Protein AF-A0A966RG66-F1 (afdb_monomer_lite)

pLDDT: mean 87.27, std 13.76, range [40.97, 98.62]

Foldseek 3Di:
DKFFFADDDPDDQKDKDQFPDAVQQVCCAPPVQFGGLTWIKIWGWDCDPVQHDPRGRTIIDIDTDHHFCDVPPHDHPDPVVQVVVLVSVVVNCVVVVDDGPVTTPDDDDADLVNCCPPVVQHSSDPPHQDPPDPCSQVPDDQQDDPPPLSNPQDSGPVSNLVSVLVVLLVVQLVVVVVVDPDDDDDCVPPCVSVVSSCVSNPVD

Sequence (204 aa):
LLIGLRGSSELGHHTVFFPKDYDAEFDSIFEKRRPVEDPAIYICNPNDSKMKRAGVDESWSVLINAPRHQPKDGFNWDEKSSKEYSQHIINLMEAKGLDIRSRVEVLEYRSPADLERNVNAPGGSIYGTSSNGARSAFWRARNRSKIRRVEAAGDTSADVVKVGVDIASELSKKLLDYGVPGLHFYTMNNAAPTIEIINRIGLR

Structure (mmCIF, N/CA/C/O backbone):
data_AF-A0A966RG66-F1
#
_entry.id   AF-A0A966RG66-F1
#
loop_
_atom_site.group_PDB
_atom_site.id
_atom_site.type_symbol
_atom_site.label_atom_id
_atom_site.label_alt_id
_atom_site.label_comp_id
_atom_site.label_asym_id
_atom_site.label_entity_id
_atom_site.label_seq_id
_atom_site.pdbx_PDB_ins_code
_atom_site.Cartn_x
_atom_site.Cartn_y
_atom_site.Cartn_z
_atom_site.occupancy
_atom_site.B_iso_or_equiv
_atom_site.auth_seq_id
_atom_site.auth_comp_id
_atom_site.auth_asym_id
_atom_site.auth_atom_id
_atom_site.pdbx_PDB_model_num
ATOM 1 N N . LEU A 1 1 ? -0.082 2.032 5.699 1.00 96.88 1 LEU A N 1
ATOM 2 C CA . LEU A 1 1 ? -0.458 2.030 7.134 1.00 96.88 1 LEU A CA 1
ATOM 3 C C . LEU A 1 1 ? -0.818 0.611 7.530 1.00 96.88 1 LEU A C 1
ATOM 5 O O . LEU A 1 1 ? -1.335 -0.116 6.692 1.00 96.88 1 LEU A O 1
ATOM 9 N N . LEU A 1 2 ? -0.545 0.229 8.770 1.00 96.69 2 LEU A N 1
ATOM 10 C CA . LEU A 1 2 ? -1.026 -1.006 9.383 1.00 96.69 2 LEU A CA 1
ATOM 11 C C . LEU A 1 2 ? -1.861 -0.583 10.591 1.00 96.69 2 LEU A C 1
ATOM 13 O O . LEU A 1 2 ? -1.335 0.083 11.485 1.00 96.69 2 LEU A O 1
ATOM 17 N N . ILE A 1 3 ? -3.155 -0.889 10.576 1.00 97.19 3 ILE A N 1
ATOM 18 C CA . ILE A 1 3 ? -4.114 -0.352 11.545 1.00 97.19 3 ILE A CA 1
ATOM 19 C C . ILE A 1 3 ? -4.880 -1.505 12.185 1.00 97.19 3 ILE A C 1
ATOM 21 O O . ILE A 1 3 ? -5.519 -2.283 11.488 1.00 97.19 3 ILE A O 1
ATOM 25 N N . GLY A 1 4 ? -4.809 -1.614 13.508 1.00 96.38 4 GLY A N 1
ATOM 26 C CA . GLY A 1 4 ? -5.667 -2.499 14.294 1.00 96.38 4 GLY A CA 1
ATOM 27 C C . GLY A 1 4 ? -6.799 -1.688 14.910 1.00 96.38 4 GLY A C 1
ATOM 28 O O . GLY A 1 4 ? -6.526 -0.682 15.568 1.00 96.38 4 GLY A O 1
ATOM 29 N N . LEU A 1 5 ? -8.045 -2.104 14.696 1.00 96.94 5 LEU A N 1
ATOM 30 C CA . LEU A 1 5 ? -9.246 -1.370 15.105 1.00 96.94 5 LEU A CA 1
ATOM 31 C C . LEU A 1 5 ? -10.176 -2.251 15.944 1.00 96.94 5 LEU A C 1
ATOM 33 O O . LEU A 1 5 ? -10.301 -3.447 15.681 1.00 96.94 5 LEU A O 1
ATOM 37 N N . ARG A 1 6 ? -10.849 -1.648 16.928 1.00 96.69 6 ARG A N 1
ATOM 38 C CA . ARG A 1 6 ? -12.019 -2.226 17.617 1.00 96.69 6 ARG A CA 1
ATOM 39 C C . ARG A 1 6 ? -13.274 -2.075 16.763 1.00 96.69 6 ARG A C 1
ATOM 41 O O . ARG A 1 6 ? -13.391 -1.118 16.004 1.00 96.69 6 ARG A O 1
ATOM 48 N N . GLY A 1 7 ? -14.253 -2.948 16.950 1.00 93.69 7 GLY A N 1
ATOM 49 C CA . GLY A 1 7 ? -15.493 -2.965 16.178 1.00 93.69 7 GLY A CA 1
ATOM 50 C C . GLY A 1 7 ? -15.285 -3.353 14.712 1.00 93.69 7 GLY A C 1
ATOM 51 O O . GLY A 1 7 ? -14.169 -3.582 14.257 1.00 93.69 7 GLY A O 1
ATOM 52 N N . SER A 1 8 ? -16.379 -3.416 13.961 1.00 90.75 8 SER A N 1
ATOM 53 C CA . SER A 1 8 ? -16.367 -3.778 12.540 1.00 90.75 8 SER A CA 1
ATOM 54 C C . SER A 1 8 ? -16.804 -2.610 11.663 1.00 90.75 8 SER A C 1
ATOM 56 O O . SER A 1 8 ? -17.508 -1.706 12.113 1.00 90.75 8 SER A O 1
ATOM 58 N N . SER A 1 9 ? -16.360 -2.638 10.412 1.00 92.31 9 SER A N 1
ATOM 59 C CA . SER A 1 9 ? -16.806 -1.760 9.340 1.00 92.31 9 SER A CA 1
ATOM 60 C C . SER A 1 9 ? -17.528 -2.566 8.260 1.00 92.31 9 SER A C 1
ATOM 62 O O . SER A 1 9 ? -17.422 -3.789 8.199 1.00 92.31 9 SER A O 1
ATOM 64 N N . GLU A 1 10 ? -18.200 -1.866 7.351 1.00 92.44 10 GLU A N 1
ATOM 65 C CA . GLU A 1 10 ? -18.815 -2.463 6.157 1.00 92.44 10 GLU A CA 1
ATOM 66 C C . GLU A 1 10 ? -17.805 -2.656 5.002 1.00 92.44 10 GLU A C 1
ATOM 68 O O . GLU A 1 10 ? -18.191 -2.910 3.860 1.00 92.44 10 GLU A O 1
ATOM 73 N N . LEU A 1 11 ? -16.496 -2.494 5.254 1.00 94.75 11 LEU A N 1
ATOM 74 C CA . LEU A 1 11 ? -15.472 -2.646 4.221 1.00 94.75 11 LEU A CA 1
ATOM 75 C C . LEU A 1 11 ? -15.330 -4.108 3.791 1.00 94.75 11 LEU A C 1
ATOM 77 O O . LEU A 1 11 ? -15.128 -5.005 4.611 1.00 94.75 11 LEU A O 1
ATOM 81 N N . GLY A 1 12 ? -15.322 -4.330 2.476 1.00 93.81 12 GLY A N 1
ATOM 82 C CA . GLY A 1 12 ? -14.955 -5.621 1.903 1.00 93.81 12 GLY A CA 1
ATOM 83 C C . GLY A 1 12 ? -13.479 -5.964 2.136 1.00 93.81 12 GLY A C 1
ATOM 84 O O . GLY A 1 12 ? -12.667 -5.102 2.477 1.00 93.81 12 GLY A O 1
ATOM 85 N N . HIS A 1 13 ? -13.116 -7.227 1.872 1.00 93.88 13 HIS A N 1
ATOM 86 C CA . HIS A 1 13 ? -11.739 -7.714 2.034 1.00 93.88 13 HIS A CA 1
ATOM 87 C C . HIS A 1 13 ? -10.724 -6.848 1.274 1.00 93.88 13 HIS A C 1
ATOM 89 O O . HIS A 1 13 ? -9.654 -6.554 1.794 1.00 93.88 13 HIS A O 1
ATOM 95 N N . HIS A 1 14 ? -11.075 -6.408 0.064 1.00 95.94 14 HIS A N 1
ATOM 96 C CA . HIS A 1 14 ? -10.296 -5.464 -0.728 1.00 95.94 14 HIS A CA 1
ATOM 97 C C . HIS A 1 14 ? -11.184 -4.282 -1.103 1.00 95.94 14 HIS A C 1
ATOM 99 O O . HIS A 1 14 ? -12.220 -4.470 -1.738 1.00 95.94 14 HIS A O 1
ATOM 105 N N . THR A 1 15 ? -10.767 -3.075 -0.737 1.00 96.06 15 THR A N 1
ATOM 106 C CA . THR A 1 15 ? -11.474 -1.836 -1.075 1.00 96.06 15 THR A CA 1
ATOM 107 C C . THR A 1 15 ? -10.492 -0.827 -1.655 1.00 96.06 15 THR A C 1
ATOM 109 O O . THR A 1 15 ? -9.374 -0.694 -1.161 1.00 96.06 15 THR A O 1
ATOM 112 N N . VAL A 1 16 ? -10.902 -0.110 -2.703 1.00 95.94 16 VAL A N 1
ATOM 113 C CA . VAL A 1 16 ? -10.120 0.980 -3.299 1.00 95.94 16 VAL A CA 1
ATOM 114 C C . VAL A 1 16 ? -10.964 2.244 -3.323 1.00 95.94 16 VAL A C 1
ATOM 116 O O . VAL A 1 16 ? -12.070 2.244 -3.859 1.00 95.94 16 VAL A O 1
ATOM 119 N N . PHE A 1 17 ? -10.419 3.328 -2.780 1.00 95.69 17 PHE A N 1
ATOM 120 C CA . PHE A 1 17 ? -10.960 4.670 -2.938 1.00 95.69 17 PHE A CA 1
ATOM 121 C C . PHE A 1 17 ? -10.153 5.401 -3.998 1.00 95.69 17 PHE A C 1
ATOM 123 O O . PHE A 1 17 ? -8.967 5.663 -3.800 1.00 95.69 17 PHE A O 1
ATOM 130 N N . PHE A 1 18 ? -10.801 5.740 -5.106 1.00 94.31 18 PHE A N 1
ATOM 131 C CA . PHE A 1 18 ? -10.185 6.555 -6.143 1.00 94.31 18 PHE A CA 1
ATOM 132 C C . PHE A 1 18 ? -10.274 8.046 -5.788 1.00 94.31 18 PHE A C 1
ATOM 134 O O . PHE A 1 18 ? -11.272 8.476 -5.187 1.00 94.31 18 PHE A O 1
ATOM 141 N N . PRO A 1 19 ? -9.242 8.834 -6.127 1.00 93.62 19 PRO A N 1
ATOM 142 C CA . PRO A 1 19 ? -9.299 10.282 -6.021 1.00 93.62 19 PRO A CA 1
ATOM 143 C C . PRO A 1 19 ? -10.178 10.859 -7.133 1.00 93.62 19 PRO A C 1
ATOM 145 O O . PRO A 1 19 ? -10.572 10.157 -8.067 1.00 93.62 19 PRO A O 1
ATOM 148 N N . LYS A 1 20 ? -10.491 12.155 -7.045 1.00 92.44 20 LYS A N 1
ATOM 149 C CA . LYS A 1 20 ? -11.262 12.832 -8.107 1.00 92.44 20 LYS A CA 1
ATOM 150 C C . LYS A 1 20 ? -10.471 12.979 -9.408 1.00 92.44 20 LYS A C 1
ATOM 152 O O . LYS A 1 20 ? -11.060 12.911 -10.481 1.00 92.44 20 LYS A O 1
ATOM 157 N N . ASP A 1 21 ? -9.168 13.200 -9.287 1.00 92.94 21 ASP A N 1
ATOM 158 C CA . ASP A 1 21 ? -8.228 13.346 -10.394 1.00 92.94 21 ASP A CA 1
ATOM 159 C C . ASP A 1 21 ? -7.119 12.308 -10.219 1.00 92.94 21 ASP A C 1
ATOM 161 O O . ASP A 1 21 ? -6.260 12.437 -9.346 1.00 92.94 21 ASP A O 1
ATOM 165 N N . TYR A 1 22 ? -7.196 11.232 -11.000 1.00 87.31 22 TYR A N 1
ATOM 166 C CA . TYR A 1 22 ? -6.252 10.125 -10.896 1.00 87.31 22 TYR A CA 1
ATOM 167 C C . TYR A 1 22 ? -4.929 10.412 -11.616 1.00 87.31 22 TYR A C 1
ATOM 169 O O . TYR A 1 22 ? -3.881 9.942 -11.176 1.00 87.31 22 TYR A O 1
ATOM 177 N N . ASP A 1 23 ? -4.948 11.242 -12.661 1.00 89.25 23 ASP A N 1
ATOM 178 C CA . ASP A 1 23 ? -3.746 11.598 -13.420 1.00 89.25 23 ASP A CA 1
ATOM 179 C C . ASP A 1 23 ? -2.788 12.440 -12.559 1.00 89.25 23 ASP A C 1
ATOM 181 O O . ASP A 1 23 ? -1.568 12.248 -12.601 1.00 89.25 23 ASP A O 1
ATOM 185 N N . ALA A 1 24 ? -3.331 13.267 -11.656 1.00 90.75 24 ALA A N 1
ATOM 186 C CA . ALA A 1 24 ? -2.547 14.032 -10.687 1.00 90.75 24 ALA A CA 1
ATOM 187 C C . ALA A 1 24 ? -1.631 13.166 -9.797 1.00 90.75 24 ALA A C 1
ATOM 189 O O . ALA A 1 24 ? -0.591 13.658 -9.335 1.00 90.75 24 ALA A O 1
ATOM 190 N N . GLU A 1 25 ? -1.986 11.899 -9.545 1.00 89.44 25 GLU A N 1
ATOM 191 C CA . GLU A 1 25 ? -1.141 10.957 -8.803 1.00 89.44 25 GLU A CA 1
ATOM 192 C C . GLU A 1 25 ? 0.146 10.652 -9.581 1.00 89.44 25 GLU A C 1
ATOM 194 O O . GLU A 1 25 ? 1.247 10.783 -9.035 1.00 89.44 25 GLU A O 1
ATOM 199 N N . PHE A 1 26 ? 0.026 10.329 -10.870 1.00 86.88 26 PHE A N 1
ATOM 200 C CA . PHE A 1 26 ? 1.166 10.013 -11.729 1.00 86.88 26 PHE A CA 1
ATOM 201 C C . PHE A 1 26 ? 2.066 11.232 -11.947 1.00 86.88 26 PHE A C 1
ATOM 203 O O . PHE A 1 26 ? 3.282 11.123 -11.765 1.00 86.88 26 PHE A O 1
ATOM 210 N N . ASP A 1 27 ? 1.484 12.398 -12.228 1.00 89.75 27 ASP A N 1
ATOM 211 C CA . ASP A 1 27 ? 2.231 13.651 -12.386 1.00 89.75 27 ASP A CA 1
ATOM 212 C C . ASP A 1 27 ? 3.020 13.993 -11.119 1.00 89.75 27 ASP A C 1
ATOM 214 O O . ASP A 1 27 ? 4.193 14.377 -11.158 1.00 89.75 27 ASP A O 1
ATOM 218 N N . SER A 1 28 ? 2.386 13.849 -9.952 1.00 92.31 28 SER A N 1
ATOM 219 C CA . SER A 1 28 ? 3.030 14.160 -8.676 1.00 92.31 28 SER A CA 1
ATOM 220 C C . SER A 1 28 ? 4.194 13.215 -8.388 1.00 92.31 28 SER A C 1
ATOM 222 O O . SER A 1 28 ? 5.278 13.671 -8.019 1.00 92.31 28 SE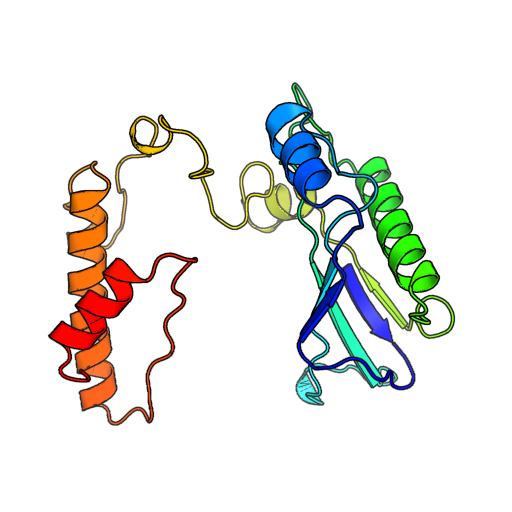R A O 1
ATOM 224 N N . ILE A 1 29 ? 3.999 11.914 -8.605 1.00 90.12 29 ILE A N 1
ATOM 225 C CA . ILE A 1 29 ? 4.983 10.881 -8.275 1.00 90.12 29 ILE A CA 1
ATOM 226 C C . ILE A 1 29 ? 6.157 10.872 -9.258 1.00 90.12 29 ILE A C 1
ATOM 228 O O . ILE A 1 29 ? 7.310 10.809 -8.824 1.00 90.12 29 ILE A O 1
ATOM 232 N N . PHE A 1 30 ? 5.888 10.918 -10.564 1.00 85.88 30 PHE A N 1
ATOM 233 C CA . PHE A 1 30 ? 6.907 10.696 -11.592 1.00 85.88 30 PHE A CA 1
ATOM 234 C C . PHE A 1 30 ? 7.532 11.988 -12.117 1.00 85.88 30 PHE A C 1
ATOM 236 O O . PHE A 1 30 ? 8.739 12.005 -12.367 1.00 85.88 30 PHE A O 1
ATOM 243 N N . GLU A 1 31 ? 6.760 13.070 -12.240 1.00 88.75 31 GLU A N 1
ATOM 244 C CA . GLU A 1 31 ? 7.279 14.347 -12.743 1.00 88.75 31 GLU A CA 1
ATOM 245 C C . GLU A 1 31 ? 7.743 15.247 -11.599 1.00 88.75 31 GLU A C 1
ATOM 247 O O . GLU A 1 31 ? 8.900 15.669 -11.557 1.00 88.75 31 GLU A O 1
ATOM 252 N N . LYS A 1 32 ? 6.859 15.499 -10.627 1.00 93.06 32 LYS A N 1
ATOM 253 C CA . LYS A 1 32 ? 7.121 16.420 -9.505 1.00 93.06 32 LYS A CA 1
ATOM 254 C C . LYS A 1 32 ? 7.895 15.760 -8.361 1.00 93.06 32 LYS A C 1
ATOM 256 O O . LYS A 1 32 ? 8.350 16.465 -7.463 1.00 93.06 32 LYS A O 1
ATOM 261 N N . ARG A 1 33 ? 8.036 14.427 -8.386 1.00 94.31 33 ARG A N 1
ATOM 262 C CA . ARG A 1 33 ? 8.730 13.600 -7.383 1.00 94.31 33 ARG A CA 1
ATOM 263 C C . ARG A 1 33 ? 8.304 13.913 -5.949 1.00 94.31 33 ARG A C 1
ATOM 265 O O . ARG A 1 33 ? 9.152 14.006 -5.067 1.00 94.31 33 ARG A O 1
ATOM 272 N N . ARG A 1 34 ? 7.002 14.080 -5.713 1.00 96.00 34 ARG A N 1
ATOM 273 C CA . ARG A 1 34 ? 6.404 14.362 -4.399 1.00 96.00 34 ARG A CA 1
ATOM 274 C C . ARG A 1 34 ? 5.121 13.550 -4.204 1.00 96.00 34 ARG A C 1
ATOM 276 O O . ARG A 1 34 ? 4.494 13.180 -5.196 1.00 96.00 34 ARG A O 1
ATOM 283 N N . PRO A 1 35 ? 4.729 13.235 -2.961 1.00 96.25 35 PRO A N 1
ATOM 284 C CA . PRO A 1 35 ? 3.443 12.604 -2.722 1.00 96.25 35 PRO A CA 1
ATOM 285 C C . PRO A 1 35 ? 2.301 13.505 -3.219 1.00 96.25 35 PRO A C 1
ATOM 287 O O . PRO A 1 35 ? 2.398 14.735 -3.169 1.00 96.25 35 PRO A O 1
ATOM 290 N N . VAL A 1 36 ? 1.242 12.884 -3.739 1.00 96.31 36 VAL A N 1
ATOM 291 C CA . VAL A 1 36 ? 0.035 13.583 -4.202 1.00 96.31 36 VAL A CA 1
ATOM 292 C C . VAL A 1 36 ? -0.883 13.907 -3.020 1.00 96.31 36 VAL A C 1
ATOM 294 O O . VAL A 1 36 ? -0.895 13.189 -2.021 1.00 96.31 36 VAL A O 1
ATOM 297 N N . GLU A 1 37 ? -1.661 14.982 -3.124 1.00 96.19 37 GLU A N 1
ATOM 298 C CA . GLU A 1 37 ? -2.577 15.412 -2.058 1.00 96.19 37 GLU A CA 1
ATOM 299 C C . GLU A 1 37 ? -3.822 14.516 -1.929 1.00 96.19 37 GLU A C 1
ATOM 301 O O . GLU A 1 37 ? -4.296 14.304 -0.822 1.00 96.19 37 GLU A O 1
ATOM 306 N N . ASP A 1 38 ? -4.349 13.959 -3.019 1.00 96.75 38 ASP A N 1
ATOM 307 C CA . ASP A 1 38 ? -5.479 13.012 -3.008 1.00 96.75 38 ASP A CA 1
ATOM 308 C C . ASP A 1 38 ? -5.044 11.749 -3.771 1.00 96.75 38 ASP A C 1
ATOM 310 O O . ASP A 1 38 ? -5.182 11.702 -4.992 1.00 96.75 38 ASP A O 1
ATOM 314 N N . PRO A 1 39 ? -4.399 10.771 -3.106 1.00 96.56 39 PRO A N 1
ATOM 315 C CA . PRO A 1 39 ? -3.976 9.525 -3.742 1.00 96.56 39 PRO A CA 1
ATOM 316 C C . PRO A 1 39 ? -5.130 8.530 -3.864 1.00 96.56 39 PRO A C 1
ATOM 318 O O . PRO A 1 39 ? -6.128 8.608 -3.140 1.00 96.56 39 PRO A O 1
ATOM 321 N N . ALA A 1 40 ? -4.947 7.508 -4.702 1.00 96.62 40 ALA A N 1
ATOM 322 C CA . ALA A 1 40 ? -5.757 6.305 -4.564 1.00 96.62 40 ALA A CA 1
ATOM 323 C C . ALA A 1 40 ? -5.374 5.559 -3.281 1.00 96.62 40 ALA A C 1
ATOM 325 O O . ALA A 1 40 ? -4.196 5.339 -2.991 1.00 96.6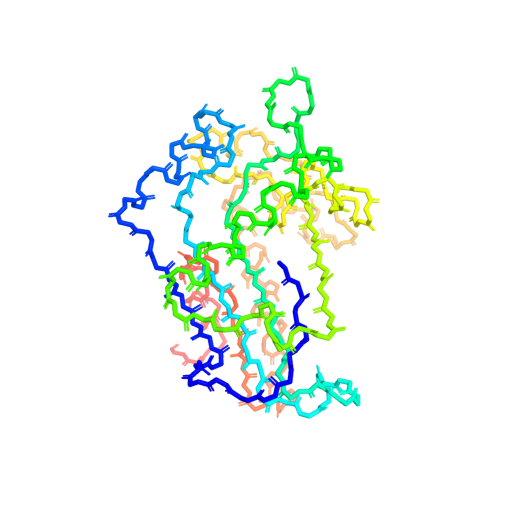2 40 ALA A O 1
ATOM 326 N N . ILE A 1 41 ? -6.383 5.149 -2.511 1.00 98.00 41 ILE A N 1
ATOM 327 C CA . ILE A 1 41 ? -6.201 4.460 -1.232 1.00 98.00 41 ILE A CA 1
ATOM 328 C C . ILE A 1 41 ? -6.720 3.037 -1.366 1.00 98.00 41 ILE A C 1
ATOM 330 O O . ILE A 1 41 ? -7.924 2.818 -1.491 1.00 98.00 41 ILE A O 1
ATOM 334 N N . TYR A 1 42 ? -5.813 2.068 -1.309 1.00 97.88 42 TYR A N 1
ATOM 335 C CA . TYR A 1 42 ? -6.153 0.654 -1.220 1.00 97.88 42 TYR A CA 1
ATOM 336 C C . TYR A 1 42 ? -6.174 0.208 0.241 1.00 97.88 42 TYR A C 1
ATOM 338 O O . TYR A 1 42 ? -5.231 0.478 0.985 1.00 97.88 42 TYR A O 1
ATOM 346 N N . ILE A 1 43 ? -7.217 -0.519 0.636 1.00 98.12 43 ILE A N 1
ATOM 347 C CA . ILE A 1 43 ? -7.368 -1.129 1.956 1.00 98.12 43 ILE A CA 1
ATOM 348 C C . ILE A 1 43 ? -7.598 -2.629 1.780 1.00 98.12 43 ILE A C 1
ATOM 350 O O . ILE A 1 43 ? -8.542 -3.056 1.115 1.00 98.12 43 ILE A O 1
ATOM 354 N N . CYS A 1 44 ? -6.746 -3.426 2.416 1.00 96.94 44 CYS A N 1
ATOM 355 C CA . CYS A 1 44 ? -6.976 -4.841 2.658 1.00 96.94 44 CYS A CA 1
ATOM 356 C C . CYS A 1 44 ? -7.506 -5.014 4.088 1.00 96.94 44 CYS A C 1
ATOM 358 O O . CYS A 1 44 ? -6.785 -4.702 5.038 1.00 96.94 44 CYS A O 1
ATOM 360 N N . ASN A 1 45 ? -8.741 -5.498 4.231 1.00 95.94 45 ASN A N 1
ATOM 361 C CA . ASN A 1 45 ? -9.405 -5.812 5.499 1.00 95.94 45 ASN A CA 1
ATOM 362 C C . ASN A 1 45 ? -9.687 -7.327 5.589 1.00 95.94 45 ASN A C 1
ATOM 364 O O . ASN A 1 45 ? -10.818 -7.770 5.371 1.00 95.94 45 ASN A O 1
ATOM 368 N N . PRO A 1 46 ? -8.668 -8.167 5.840 1.00 91.19 46 PRO A N 1
ATOM 369 C CA . PRO A 1 46 ? -8.856 -9.604 5.922 1.00 91.19 46 PRO A CA 1
ATOM 370 C C . PRO A 1 46 ? -9.728 -9.983 7.120 1.00 91.19 46 PRO A C 1
ATOM 372 O O . PRO A 1 46 ? -9.392 -9.718 8.275 1.00 91.19 46 PRO A O 1
ATOM 375 N N . ASN A 1 47 ? -10.814 -10.708 6.856 1.00 86.62 47 ASN A N 1
ATOM 376 C CA . ASN A 1 47 ? -11.609 -11.337 7.906 1.00 86.62 47 ASN A CA 1
ATOM 377 C C . ASN A 1 47 ? -11.015 -12.696 8.323 1.00 86.62 47 ASN A C 1
ATOM 379 O O . ASN A 1 47 ? -11.644 -13.739 8.167 1.00 86.62 47 ASN A O 1
ATOM 383 N N . ASP A 1 48 ? -9.775 -12.681 8.817 1.00 86.62 48 ASP A N 1
ATOM 384 C CA . ASP A 1 48 ? -9.072 -13.859 9.338 1.00 86.62 48 ASP A CA 1
ATOM 385 C C . ASP A 1 48 ? -8.718 -13.630 10.811 1.00 86.62 48 ASP A C 1
ATOM 387 O O . ASP A 1 48 ? -8.019 -12.676 11.154 1.00 86.62 48 ASP A O 1
ATOM 391 N N . SER A 1 49 ? -9.196 -14.502 11.700 1.00 85.88 49 SER A N 1
ATOM 392 C CA . SER A 1 49 ? -8.928 -14.407 13.138 1.00 85.88 49 SER A CA 1
ATOM 393 C C . SER A 1 49 ? -7.446 -14.569 13.484 1.00 85.88 49 SER A C 1
ATOM 395 O O . SER A 1 49 ? -6.999 -14.014 14.484 1.00 85.88 49 SER A O 1
ATOM 397 N N . LYS A 1 50 ? -6.657 -15.258 12.648 1.00 87.75 50 LYS A N 1
ATOM 398 C CA . LYS A 1 50 ? -5.202 -15.410 12.833 1.00 87.75 50 LYS A CA 1
ATOM 399 C C . LYS A 1 50 ? -4.423 -14.133 12.522 1.00 87.75 50 LYS A C 1
ATOM 401 O O . LYS A 1 50 ? -3.268 -14.016 12.916 1.00 87.75 50 LYS A O 1
ATOM 406 N N . MET A 1 51 ? -5.046 -13.189 11.820 1.00 83.50 51 MET A N 1
ATOM 407 C CA . MET A 1 51 ? -4.470 -11.886 11.476 1.00 83.50 51 MET A CA 1
ATOM 408 C C . MET A 1 51 ? -4.826 -10.804 12.511 1.00 83.50 51 MET A C 1
ATOM 410 O O . MET A 1 51 ? -4.517 -9.630 12.302 1.00 83.50 51 MET A O 1
ATOM 414 N N . LYS A 1 52 ? -5.488 -11.166 13.620 1.00 86.38 52 LYS A N 1
ATOM 415 C CA . LYS A 1 52 ? -5.970 -10.242 14.657 1.00 86.38 52 LYS A CA 1
ATOM 416 C C . LYS A 1 52 ? -5.268 -10.519 15.988 1.00 86.38 52 LYS A C 1
ATOM 418 O O . LYS A 1 52 ? -5.027 -11.670 16.348 1.00 86.38 52 LYS A O 1
ATOM 423 N N . ARG A 1 53 ? -4.942 -9.459 16.734 1.00 85.75 53 ARG A N 1
ATOM 424 C CA . ARG A 1 53 ? -4.490 -9.562 18.135 1.00 85.75 53 ARG A CA 1
ATOM 425 C C . ARG A 1 53 ? -5.689 -9.453 19.083 1.00 85.75 53 ARG A C 1
ATOM 427 O O . ARG A 1 53 ? -6.744 -8.969 18.685 1.00 85.75 53 ARG A O 1
ATOM 434 N N . ALA A 1 54 ? -5.523 -9.832 20.349 1.00 87.88 54 ALA A N 1
ATOM 435 C CA . ALA A 1 54 ? -6.560 -9.609 21.359 1.00 87.88 54 ALA A CA 1
ATOM 436 C C . ALA A 1 54 ? -6.946 -8.117 21.444 1.00 87.88 54 ALA A C 1
ATOM 438 O O . ALA A 1 54 ? -6.070 -7.249 21.451 1.00 87.88 54 ALA A O 1
ATOM 439 N N . GLY A 1 55 ? -8.252 -7.833 21.491 1.00 87.50 55 GLY A N 1
ATOM 440 C CA . GLY A 1 55 ? -8.793 -6.468 21.503 1.00 87.50 55 GLY A CA 1
ATOM 441 C C . GLY A 1 55 ? -8.830 -5.770 20.139 1.00 87.50 55 GLY A C 1
ATOM 442 O O . GLY A 1 55 ? -9.157 -4.592 20.088 1.00 87.50 55 GLY A O 1
ATOM 443 N N . VAL A 1 56 ? -8.494 -6.468 19.048 1.00 92.50 56 VAL A N 1
ATOM 444 C CA . VAL A 1 56 ? -8.593 -5.962 17.673 1.00 92.50 56 VAL A CA 1
ATOM 445 C C . VAL A 1 56 ? -9.589 -6.810 16.888 1.00 92.50 56 VAL A C 1
ATOM 447 O O . VAL A 1 56 ? -9.433 -8.025 16.776 1.00 92.50 56 VAL A O 1
ATOM 450 N N . ASP A 1 57 ? -10.588 -6.150 16.316 1.00 94.25 57 ASP A N 1
ATOM 451 C CA . ASP A 1 57 ? -11.660 -6.759 15.532 1.00 94.25 57 ASP A CA 1
ATOM 452 C C . ASP A 1 57 ? -11.385 -6.672 14.019 1.00 94.25 57 ASP A C 1
ATOM 454 O O . ASP A 1 57 ? -11.787 -7.567 13.269 1.00 94.25 57 ASP A O 1
ATOM 458 N N . GLU A 1 58 ? -10.631 -5.662 13.570 1.00 95.31 58 GLU A N 1
ATOM 459 C CA . GLU A 1 58 ? -10.198 -5.479 12.177 1.00 95.31 58 GLU A CA 1
ATOM 460 C C . GLU A 1 58 ? -8.702 -5.148 12.075 1.00 95.31 58 GLU A C 1
ATOM 462 O O . GLU A 1 58 ? -8.178 -4.346 12.849 1.00 95.31 58 GLU A O 1
ATOM 467 N N . SER A 1 59 ? -8.025 -5.723 11.075 1.00 95.44 59 SER A N 1
ATOM 468 C CA . SER A 1 59 ? -6.588 -5.530 10.825 1.00 95.44 59 SER A CA 1
ATOM 469 C C . SER A 1 59 ? -6.361 -4.990 9.416 1.00 95.44 59 SER A C 1
ATOM 471 O O . SER A 1 59 ? -6.200 -5.756 8.470 1.00 95.44 59 SER A O 1
ATOM 473 N N . TRP A 1 60 ? -6.350 -3.672 9.253 1.00 96.88 60 TRP A N 1
ATOM 474 C CA . TRP A 1 60 ? -6.237 -3.038 7.943 1.00 96.88 60 TRP A CA 1
ATOM 475 C C . TRP A 1 60 ? -4.784 -2.890 7.501 1.00 96.88 60 TRP A C 1
ATOM 477 O O . TRP A 1 60 ? -3.956 -2.303 8.201 1.00 96.88 60 TRP A O 1
ATOM 487 N N . SER A 1 61 ? -4.495 -3.344 6.282 1.00 97.38 61 SER A N 1
ATOM 488 C CA . SER A 1 61 ? -3.292 -2.960 5.544 1.00 97.38 61 SER A CA 1
ATOM 489 C C . SER A 1 61 ? -3.672 -1.950 4.469 1.00 97.38 61 SER A C 1
ATOM 491 O O . SER A 1 61 ? -4.398 -2.276 3.530 1.00 97.38 61 SER A O 1
ATOM 493 N N . VAL A 1 62 ? -3.202 -0.715 4.626 1.00 98.12 62 VAL A N 1
ATOM 494 C CA . VAL A 1 62 ? -3.501 0.403 3.725 1.00 98.12 62 VAL A CA 1
ATOM 495 C C . VAL A 1 62 ? -2.280 0.716 2.873 1.00 98.12 62 VAL A C 1
ATOM 497 O O . VAL A 1 62 ? -1.204 0.996 3.418 1.00 98.12 62 VAL A O 1
ATOM 500 N N . LEU A 1 63 ? -2.451 0.722 1.553 1.00 96.88 63 LEU A N 1
ATOM 501 C CA . LEU A 1 63 ? -1.412 1.051 0.581 1.00 96.88 63 LEU A CA 1
ATOM 502 C C . LEU A 1 63 ? -1.828 2.264 -0.250 1.00 96.88 63 LEU A C 1
ATOM 504 O O . LEU A 1 63 ? -2.981 2.393 -0.655 1.00 96.88 63 LEU A O 1
ATOM 508 N N . ILE A 1 64 ? -0.851 3.128 -0.504 1.00 95.75 64 ILE A N 1
ATOM 509 C CA . ILE A 1 64 ? -0.942 4.282 -1.398 1.00 95.75 64 ILE A CA 1
ATOM 510 C C . ILE A 1 64 ? 0.288 4.275 -2.303 1.00 95.75 64 ILE A C 1
ATOM 512 O O . ILE A 1 64 ? 1.330 3.723 -1.927 1.00 95.75 64 ILE A O 1
ATOM 516 N N . ASN A 1 65 ? 0.184 4.887 -3.479 1.00 92.94 65 ASN A N 1
ATOM 517 C CA . ASN A 1 65 ? 1.347 5.113 -4.328 1.00 92.94 65 ASN A CA 1
ATOM 518 C C . ASN A 1 65 ? 2.173 6.283 -3.770 1.00 92.94 65 ASN A C 1
ATOM 520 O O . ASN A 1 65 ? 1.630 7.305 -3.358 1.00 92.94 65 ASN A O 1
ATOM 524 N N . ALA A 1 66 ? 3.498 6.143 -3.751 1.00 94.38 66 ALA A N 1
ATOM 525 C CA . ALA A 1 66 ? 4.409 7.158 -3.227 1.00 94.38 66 ALA A CA 1
ATOM 526 C C . ALA A 1 66 ? 5.643 7.314 -4.130 1.00 94.38 66 ALA A C 1
ATOM 528 O O . ALA A 1 66 ? 6.117 6.318 -4.687 1.00 94.38 66 ALA A O 1
ATOM 529 N N . PRO A 1 67 ? 6.215 8.529 -4.253 1.00 94.62 67 PRO A N 1
ATOM 530 C CA . PRO A 1 67 ? 7.519 8.703 -4.881 1.00 94.62 67 PRO A CA 1
ATOM 531 C C . PRO A 1 67 ? 8.615 8.002 -4.079 1.00 94.62 67 PRO A C 1
ATOM 533 O O . PRO A 1 67 ? 8.502 7.782 -2.869 1.00 94.62 67 PRO A O 1
ATOM 536 N N . ARG A 1 68 ? 9.725 7.719 -4.762 1.00 94.56 68 ARG A N 1
ATOM 537 C CA . ARG A 1 68 ? 10.930 7.164 -4.139 1.00 94.56 68 ARG A CA 1
ATOM 538 C C . ARG A 1 68 ? 11.460 8.084 -3.037 1.00 94.56 68 ARG A C 1
ATOM 540 O O . ARG A 1 68 ? 11.378 9.304 -3.144 1.00 94.56 68 ARG A O 1
ATOM 547 N N . HIS A 1 69 ? 12.087 7.489 -2.025 1.00 96.38 69 HIS A N 1
ATOM 548 C CA . HIS A 1 69 ? 12.943 8.224 -1.095 1.00 96.38 69 HIS A CA 1
ATOM 549 C C . HIS A 1 69 ? 14.192 8.727 -1.826 1.00 96.38 69 HIS A C 1
ATOM 551 O O . HIS A 1 69 ? 15.005 7.931 -2.295 1.00 96.38 69 HIS A O 1
ATOM 557 N N . GLN A 1 70 ? 14.309 10.049 -1.971 1.00 94.81 70 GLN A N 1
ATOM 558 C CA . GLN A 1 70 ? 15.411 10.720 -2.662 1.00 94.81 70 GLN A CA 1
ATOM 559 C C . GLN A 1 70 ? 15.775 12.042 -1.960 1.00 94.81 70 GLN A C 1
ATOM 561 O O . GLN A 1 70 ? 15.456 13.113 -2.470 1.00 94.81 70 GLN A O 1
ATOM 566 N N . PRO A 1 71 ? 16.479 12.011 -0.812 1.00 95.00 71 PRO A N 1
ATOM 567 C CA . PRO A 1 71 ? 16.747 13.213 -0.011 1.00 95.00 71 PRO A CA 1
ATOM 568 C C . PRO A 1 71 ? 17.536 14.327 -0.711 1.00 95.00 71 PRO A C 1
ATOM 570 O O . PRO A 1 71 ? 17.542 15.458 -0.238 1.00 95.00 71 PRO A O 1
ATOM 573 N N . LYS A 1 72 ? 18.252 14.008 -1.797 1.00 93.38 72 LYS A N 1
ATOM 574 C CA . LYS A 1 72 ? 19.122 14.956 -2.509 1.00 93.38 72 LYS A CA 1
ATOM 575 C C . LYS A 1 72 ? 18.421 15.672 -3.663 1.00 93.38 72 LYS A C 1
ATOM 577 O O . LYS A 1 72 ? 18.698 16.842 -3.897 1.00 93.38 72 LYS A O 1
ATOM 582 N N . ASP A 1 73 ? 17.579 14.963 -4.410 1.00 92.88 73 ASP A N 1
ATOM 583 C CA . ASP A 1 73 ? 17.050 15.397 -5.711 1.00 92.88 73 ASP A CA 1
ATOM 584 C C . ASP A 1 73 ? 15.580 14.981 -5.946 1.00 92.88 73 ASP A C 1
ATOM 586 O O . ASP A 1 73 ? 15.107 14.900 -7.086 1.00 92.88 73 ASP A O 1
ATOM 590 N N . GLY A 1 74 ? 14.853 14.708 -4.863 1.00 93.94 74 GLY A N 1
ATOM 591 C CA . GLY A 1 74 ? 13.435 14.363 -4.862 1.00 93.94 74 GLY A CA 1
ATOM 592 C C . GLY A 1 74 ? 12.837 14.478 -3.459 1.00 93.94 74 GLY A C 1
ATOM 593 O O . GLY A 1 74 ? 13.248 15.328 -2.668 1.00 93.94 74 GLY A O 1
ATOM 594 N N . PHE A 1 75 ? 11.852 13.636 -3.143 1.00 97.12 75 PHE A N 1
ATOM 595 C CA . PHE A 1 75 ? 11.191 13.694 -1.842 1.00 97.12 75 PHE A CA 1
ATOM 596 C C . PHE A 1 75 ? 12.010 13.021 -0.738 1.00 97.12 75 PHE A C 1
ATOM 598 O O . PHE A 1 75 ? 12.378 11.843 -0.829 1.00 97.12 75 PHE A O 1
ATOM 605 N N . ASN A 1 76 ? 12.232 13.749 0.354 1.00 97.88 76 ASN A N 1
ATOM 606 C CA . ASN A 1 76 ? 12.831 13.200 1.560 1.00 97.88 76 ASN A CA 1
ATOM 607 C C . ASN A 1 76 ? 11.751 12.619 2.484 1.00 97.88 76 ASN A C 1
ATOM 609 O O . ASN A 1 76 ? 11.145 13.333 3.275 1.00 97.88 76 ASN A O 1
ATOM 613 N N . TRP A 1 77 ? 11.543 11.305 2.416 1.00 97.88 77 TRP A N 1
ATOM 614 C CA . TRP A 1 77 ? 10.776 10.554 3.425 1.00 97.88 77 TRP A CA 1
ATOM 615 C C . TRP A 1 77 ? 11.513 10.448 4.775 1.00 97.88 77 TRP A C 1
ATOM 617 O O . TRP A 1 77 ? 11.785 9.353 5.257 1.00 97.88 77 TRP A O 1
ATOM 627 N N . ASP A 1 78 ? 11.865 11.576 5.388 1.00 97.44 78 ASP A N 1
ATOM 628 C CA . ASP A 1 78 ? 12.332 11.594 6.775 1.00 97.44 78 ASP A CA 1
ATOM 629 C C . ASP A 1 78 ? 11.185 11.301 7.756 1.00 97.44 78 ASP A C 1
ATOM 631 O O . ASP A 1 78 ? 10.027 11.125 7.366 1.00 97.44 78 ASP A O 1
ATOM 635 N N . GLU A 1 79 ? 11.506 11.201 9.047 1.00 97.00 79 GLU A N 1
ATOM 636 C CA . GLU A 1 79 ? 10.519 10.881 10.081 1.00 97.00 79 GLU A CA 1
ATOM 637 C C . GLU A 1 79 ? 9.354 11.877 10.090 1.00 97.00 79 GLU A C 1
ATOM 639 O O . GLU A 1 79 ? 8.192 11.468 10.141 1.00 97.00 79 GLU A O 1
ATOM 644 N N . LYS A 1 80 ? 9.658 13.175 9.974 1.00 97.88 80 LYS A N 1
ATOM 645 C CA . LYS A 1 80 ? 8.661 14.246 9.992 1.00 97.88 80 LYS A CA 1
ATOM 646 C C . LYS A 1 80 ? 7.715 14.133 8.798 1.00 97.88 80 LYS A C 1
ATOM 648 O O . LYS A 1 80 ? 6.510 13.999 8.997 1.00 97.88 80 LYS A O 1
ATOM 653 N N . SER A 1 81 ? 8.253 14.126 7.583 1.00 97.75 81 SER A N 1
ATOM 654 C CA . SER A 1 81 ? 7.472 14.110 6.340 1.00 97.75 81 SER A CA 1
ATOM 655 C C . SER A 1 81 ? 6.656 12.822 6.212 1.00 97.75 81 SER A C 1
ATOM 657 O O . SER A 1 81 ? 5.499 12.840 5.791 1.00 97.75 81 SER A O 1
ATOM 659 N N . SER A 1 82 ? 7.227 11.692 6.645 1.00 98.06 82 SER A N 1
ATOM 660 C CA . SER A 1 82 ? 6.529 10.403 6.679 1.00 98.06 82 SER A CA 1
ATOM 661 C C . SER A 1 82 ? 5.350 10.416 7.644 1.00 98.06 82 SER A C 1
ATOM 663 O O . SER A 1 82 ? 4.258 9.963 7.294 1.00 98.06 82 SER A O 1
ATOM 665 N N . LYS A 1 83 ? 5.549 10.959 8.849 1.00 98.25 83 LYS A N 1
ATOM 666 C CA . LYS A 1 83 ? 4.499 11.067 9.859 1.00 98.25 83 LYS A CA 1
ATOM 667 C C . LYS A 1 83 ? 3.394 12.022 9.416 1.00 98.25 83 LYS A C 1
ATOM 669 O O . LYS A 1 83 ? 2.222 11.661 9.504 1.00 98.25 83 LYS A O 1
ATOM 674 N N . GLU A 1 84 ? 3.749 13.196 8.901 1.00 98.38 84 GLU A N 1
ATOM 675 C CA . GLU A 1 84 ? 2.795 14.185 8.385 1.00 98.38 84 GLU A CA 1
ATOM 676 C C . GLU A 1 84 ? 1.917 13.583 7.286 1.00 98.38 84 GLU A C 1
ATOM 678 O O . GLU A 1 84 ? 0.689 13.635 7.376 1.00 98.38 84 GLU A O 1
ATOM 683 N N . TYR A 1 85 ? 2.525 12.910 6.308 1.00 98.31 85 TYR A N 1
ATOM 684 C CA . TYR A 1 85 ? 1.759 12.286 5.237 1.00 98.31 85 TYR A CA 1
ATOM 685 C C . TYR A 1 85 ? 0.926 11.093 5.727 1.00 98.31 85 TYR A C 1
ATOM 687 O O . TYR A 1 85 ? -0.208 10.917 5.296 1.00 98.31 85 TYR A O 1
ATOM 695 N N . SER A 1 86 ? 1.416 10.301 6.689 1.00 98.31 86 SER A N 1
ATOM 696 C CA . SER A 1 86 ? 0.612 9.227 7.294 1.00 98.31 86 SER A CA 1
ATOM 697 C C . SER A 1 86 ? -0.670 9.760 7.946 1.00 98.31 86 SER A C 1
ATOM 699 O O . SER A 1 86 ? -1.747 9.193 7.756 1.00 98.31 86 SER A O 1
ATOM 701 N N . GLN A 1 87 ? -0.571 10.894 8.644 1.00 98.44 87 GLN A N 1
ATOM 702 C CA . GLN A 1 87 ? -1.701 11.558 9.281 1.00 98.44 87 GLN A CA 1
ATOM 703 C C . GLN A 1 87 ? -2.669 12.129 8.243 1.00 98.44 87 GLN A C 1
ATOM 705 O O . GLN A 1 87 ? -3.884 12.059 8.435 1.00 98.44 87 GLN A O 1
ATOM 710 N N . HIS A 1 88 ? -2.133 12.647 7.137 1.00 98.56 88 HIS A N 1
ATOM 711 C CA . HIS A 1 88 ? -2.913 13.093 5.989 1.00 98.56 88 HIS A CA 1
ATOM 712 C C . HIS A 1 88 ? -3.742 11.957 5.376 1.00 98.56 88 HIS A C 1
ATOM 714 O O . HIS A 1 88 ? -4.949 12.108 5.214 1.00 98.56 88 HIS A O 1
ATOM 720 N N . ILE A 1 89 ? -3.154 10.776 5.149 1.00 98.50 89 ILE A N 1
ATOM 721 C CA . ILE A 1 89 ? -3.903 9.610 4.641 1.00 98.50 89 ILE A CA 1
ATOM 722 C C . ILE A 1 89 ? -5.022 9.193 5.605 1.00 98.50 89 ILE A C 1
ATOM 724 O O . ILE A 1 89 ? -6.124 8.872 5.160 1.00 98.50 89 ILE A O 1
ATOM 728 N N . ILE A 1 90 ? -4.790 9.246 6.921 1.00 98.50 90 ILE A N 1
ATOM 729 C CA . ILE A 1 90 ? -5.851 8.985 7.908 1.00 98.50 90 ILE A CA 1
ATOM 730 C C . ILE A 1 90 ? -6.956 10.043 7.808 1.00 98.50 90 ILE A C 1
ATOM 732 O O . ILE A 1 90 ? -8.126 9.677 7.786 1.00 98.50 90 ILE A O 1
ATOM 736 N N . ASN A 1 91 ? -6.614 11.332 7.680 1.00 98.62 91 ASN A N 1
ATOM 737 C CA . ASN A 1 91 ? -7.608 12.397 7.485 1.00 98.62 91 ASN A CA 1
ATOM 738 C C . ASN A 1 91 ? -8.476 12.147 6.247 1.00 98.62 91 ASN A C 1
ATOM 740 O O . ASN A 1 91 ? -9.690 12.307 6.317 1.00 98.62 91 ASN A O 1
ATOM 744 N N . LEU A 1 92 ? -7.869 11.738 5.129 1.00 98.25 92 LEU A N 1
ATOM 745 C CA . LEU A 1 92 ? -8.599 11.430 3.900 1.00 98.25 92 LEU A CA 1
ATOM 746 C C . LEU A 1 92 ? -9.540 10.236 4.072 1.00 98.25 92 LEU A C 1
ATOM 748 O O . LEU A 1 92 ? -10.669 10.280 3.591 1.00 98.25 92 LEU A O 1
ATOM 752 N N . MET A 1 93 ? -9.098 9.178 4.755 1.00 97.88 93 MET A N 1
ATOM 753 C CA . MET A 1 93 ? -9.947 8.019 5.042 1.00 97.88 93 MET A CA 1
ATOM 754 C C . MET A 1 93 ? -11.130 8.389 5.950 1.00 97.88 93 MET A C 1
ATOM 756 O O . MET A 1 93 ? -12.261 8.009 5.648 1.00 97.88 93 MET A O 1
ATOM 760 N N . GLU A 1 94 ? -10.908 9.186 7.000 1.00 98.00 94 GLU A N 1
ATOM 761 C CA . GLU A 1 94 ? -11.989 9.661 7.878 1.00 98.00 94 GLU A CA 1
ATOM 762 C C . GLU A 1 94 ? -12.951 10.611 7.155 1.00 98.00 94 GLU A C 1
ATOM 764 O O . GLU A 1 94 ? -14.165 10.500 7.312 1.00 98.00 94 GLU A O 1
ATOM 769 N N . ALA A 1 95 ? -12.444 11.479 6.275 1.00 97.25 95 ALA A N 1
ATOM 770 C CA . ALA A 1 95 ? -13.275 12.335 5.426 1.00 97.25 95 ALA A CA 1
ATOM 771 C C . ALA A 1 95 ? -14.143 11.537 4.431 1.00 97.25 95 ALA A C 1
ATOM 773 O O . ALA A 1 95 ? -15.173 12.036 3.980 1.00 97.25 95 ALA A O 1
ATOM 774 N N . LYS A 1 96 ? -13.754 10.296 4.104 1.00 95.00 96 LYS A N 1
ATOM 775 C CA . LYS A 1 96 ? -14.551 9.344 3.310 1.00 95.00 96 LYS A CA 1
ATOM 776 C C . LYS A 1 96 ? -15.512 8.504 4.171 1.00 95.00 96 LYS A C 1
ATOM 778 O O . LYS A 1 96 ? -16.172 7.615 3.640 1.00 95.00 96 LYS A O 1
ATOM 783 N N . GLY A 1 97 ? -15.619 8.793 5.470 1.00 95.88 97 GLY A N 1
ATOM 784 C CA . GLY A 1 97 ? -16.560 8.156 6.396 1.00 95.88 97 GLY A CA 1
ATOM 785 C C . GLY A 1 97 ? -16.015 6.932 7.133 1.00 95.88 97 GLY A C 1
ATOM 786 O O . GLY A 1 97 ? -16.784 6.241 7.796 1.00 95.88 97 GLY A O 1
ATOM 787 N N . LEU A 1 98 ? -14.714 6.642 7.035 1.00 96.88 98 LEU A N 1
ATOM 788 C CA . LEU A 1 98 ? -14.107 5.541 7.781 1.00 96.88 98 LEU A CA 1
ATOM 789 C C . LEU A 1 98 ? -13.768 5.994 9.197 1.00 96.88 98 LEU A C 1
ATOM 791 O O . LEU A 1 98 ? -12.881 6.815 9.384 1.00 96.88 98 LEU A O 1
ATOM 795 N N . ASP A 1 99 ? -14.432 5.435 10.202 1.00 96.44 99 ASP A N 1
ATOM 796 C CA . ASP A 1 99 ? -14.098 5.711 11.598 1.00 96.44 99 ASP A CA 1
ATOM 797 C C . ASP A 1 99 ? -12.814 4.968 12.002 1.00 96.44 99 ASP A C 1
ATOM 799 O O . ASP A 1 99 ? -12.791 3.732 12.063 1.00 96.44 99 ASP A O 1
ATOM 803 N N . ILE A 1 100 ? -11.735 5.722 12.238 1.00 97.44 100 ILE A N 1
ATOM 804 C CA . ILE A 1 100 ? -10.402 5.182 12.528 1.00 97.44 100 ILE A CA 1
ATOM 805 C C . ILE A 1 100 ? -9.947 5.600 13.921 1.00 97.44 100 ILE A C 1
ATOM 807 O O . ILE A 1 100 ? -9.722 4.744 14.777 1.00 97.44 100 ILE A O 1
ATOM 811 N N . ARG A 1 101 ? -9.792 6.904 14.179 1.00 97.38 101 ARG A N 1
ATOM 812 C CA . ARG A 1 101 ? -9.145 7.403 15.405 1.00 97.38 101 ARG A CA 1
ATOM 813 C C . ARG A 1 101 ? -9.901 7.056 16.676 1.00 97.38 101 ARG A C 1
ATOM 815 O O . ARG A 1 101 ? -9.267 6.912 17.716 1.00 97.38 101 ARG A O 1
ATOM 822 N N . SER A 1 102 ? -11.220 6.886 16.613 1.00 97.06 102 SER A N 1
ATOM 823 C CA . SER A 1 102 ? -12.007 6.488 17.786 1.00 97.06 102 SER A CA 1
ATOM 824 C C . SER A 1 102 ? -11.841 4.995 18.136 1.00 97.06 102 SER A C 1
ATOM 826 O O . SER A 1 102 ? -12.014 4.581 19.289 1.00 97.06 102 SER A O 1
ATOM 828 N N . ARG A 1 103 ? -11.455 4.176 17.148 1.00 96.94 103 ARG A N 1
ATOM 829 C CA . ARG A 1 103 ? -11.379 2.711 17.244 1.00 96.94 103 ARG A CA 1
ATOM 830 C C . ARG A 1 103 ? -9.953 2.168 17.307 1.00 96.94 103 ARG A C 1
ATOM 832 O O . ARG A 1 103 ? -9.785 0.974 17.541 1.00 96.94 103 ARG A O 1
ATOM 839 N N . VAL A 1 104 ? -8.946 3.005 17.067 1.00 97.19 104 VAL A N 1
ATOM 840 C CA . VAL A 1 104 ? -7.560 2.569 16.870 1.00 97.19 104 VAL A CA 1
ATOM 841 C C . VAL A 1 104 ? -6.925 1.996 18.136 1.00 97.19 104 VAL A C 1
ATOM 843 O O . VAL A 1 104 ? -6.931 2.601 19.203 1.00 97.19 104 VAL A O 1
ATOM 846 N N . GLU A 1 105 ? -6.342 0.816 17.976 1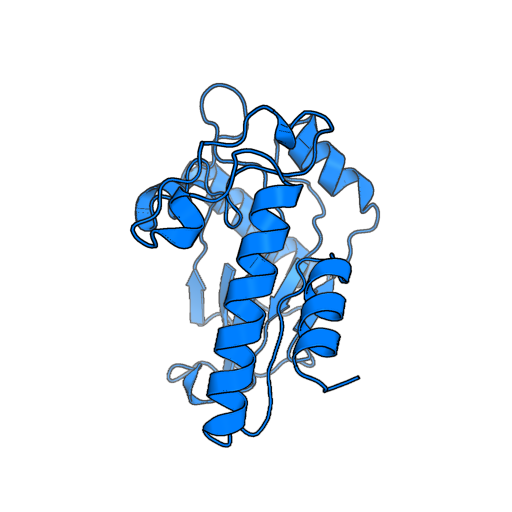.00 96.69 105 GLU A N 1
ATOM 847 C CA . GLU A 1 105 ? -5.596 0.062 18.991 1.00 96.69 105 GLU A CA 1
ATOM 848 C C . GLU A 1 105 ? -4.121 -0.076 18.623 1.00 96.69 105 GLU A C 1
ATOM 850 O O . GLU A 1 105 ? -3.241 -0.172 19.481 1.00 96.69 105 GLU A O 1
ATOM 855 N N . VAL A 1 106 ? -3.860 -0.123 17.318 1.00 94.75 106 VAL A N 1
ATOM 856 C CA . VAL A 1 106 ? -2.527 -0.183 16.728 1.00 94.75 106 VAL A CA 1
ATOM 857 C C . VAL A 1 106 ? -2.523 0.727 15.519 1.00 94.75 106 VAL A C 1
ATOM 859 O O . VAL A 1 106 ? -3.411 0.627 14.673 1.00 94.75 106 VAL A O 1
ATOM 862 N N . LEU A 1 107 ? -1.509 1.578 15.418 1.00 96.25 107 LEU A N 1
ATOM 863 C CA . LEU A 1 107 ? -1.279 2.398 14.242 1.00 96.25 107 LEU A CA 1
ATOM 864 C C . LEU A 1 107 ? 0.209 2.440 13.941 1.00 96.25 107 LEU A C 1
ATOM 866 O O . LEU A 1 107 ? 0.981 3.049 14.673 1.00 96.25 107 LEU A O 1
ATOM 870 N N . GLU A 1 108 ? 0.584 1.825 12.831 1.00 96.56 108 GLU A N 1
ATOM 871 C CA . GLU A 1 108 ? 1.951 1.822 12.331 1.00 96.56 108 GLU A CA 1
ATOM 872 C C . GLU A 1 108 ? 1.974 2.341 10.892 1.00 96.56 108 GLU A C 1
ATOM 874 O O . GLU A 1 108 ? 1.061 2.103 10.090 1.00 96.56 108 GLU A O 1
ATOM 879 N N . TYR A 1 109 ? 3.052 3.026 10.522 1.00 97.06 109 TYR A N 1
ATOM 880 C CA . TYR A 1 109 ? 3.318 3.403 9.139 1.00 97.06 109 TYR A CA 1
ATOM 881 C C . TYR A 1 109 ? 4.684 2.887 8.696 1.00 97.06 109 TYR A C 1
ATOM 883 O O . TYR A 1 109 ? 5.591 2.658 9.492 1.00 97.06 109 TYR A O 1
ATOM 891 N N . ARG A 1 110 ? 4.809 2.670 7.388 1.00 97.06 110 ARG A N 1
ATOM 892 C CA . ARG A 1 110 ? 6.061 2.308 6.726 1.00 97.06 110 ARG A CA 1
ATOM 893 C C . ARG A 1 110 ? 6.192 3.199 5.503 1.00 97.06 110 ARG A C 1
ATOM 895 O O . ARG A 1 110 ? 5.352 3.139 4.609 1.00 97.06 110 ARG A O 1
ATOM 902 N N . SER A 1 111 ? 7.201 4.055 5.514 1.00 97.19 111 SER A N 1
ATOM 903 C CA . SER A 1 111 ? 7.548 4.955 4.418 1.00 97.19 111 SER A CA 1
ATOM 904 C C . SER A 1 111 ? 8.504 4.281 3.425 1.00 97.19 111 SER A C 1
ATOM 906 O O . SER A 1 111 ? 9.131 3.268 3.751 1.00 97.19 111 SER A O 1
ATOM 908 N N . PRO A 1 112 ? 8.713 4.865 2.234 1.00 96.94 112 PRO A N 1
ATOM 909 C CA . PRO A 1 112 ? 9.790 4.444 1.343 1.00 96.94 112 PRO A CA 1
ATOM 910 C C . PRO A 1 112 ? 11.184 4.455 1.999 1.00 96.94 112 PRO A C 1
ATOM 912 O O . PRO A 1 112 ? 11.994 3.579 1.702 1.00 96.94 112 PRO A O 1
ATOM 915 N N . ALA A 1 113 ? 11.462 5.368 2.938 1.00 97.50 113 ALA A N 1
ATOM 916 C CA . ALA A 1 113 ? 12.720 5.351 3.694 1.00 97.50 113 ALA A CA 1
ATOM 917 C C . ALA A 1 113 ? 12.818 4.159 4.659 1.00 97.50 113 ALA A C 1
ATOM 919 O O . ALA A 1 113 ? 13.896 3.593 4.839 1.00 97.50 113 ALA A O 1
ATOM 920 N N . ASP A 1 114 ? 11.701 3.751 5.272 1.00 96.50 114 ASP A N 1
ATOM 921 C CA . ASP A 1 114 ? 11.656 2.539 6.099 1.00 96.50 114 ASP A CA 1
ATOM 922 C C . ASP A 1 114 ? 11.926 1.292 5.269 1.00 96.50 114 ASP A C 1
ATOM 924 O O . ASP A 1 114 ? 12.647 0.405 5.716 1.00 96.50 114 ASP A O 1
ATOM 928 N N . LEU A 1 115 ? 11.369 1.220 4.059 1.00 94.50 115 LEU A N 1
ATOM 929 C CA . L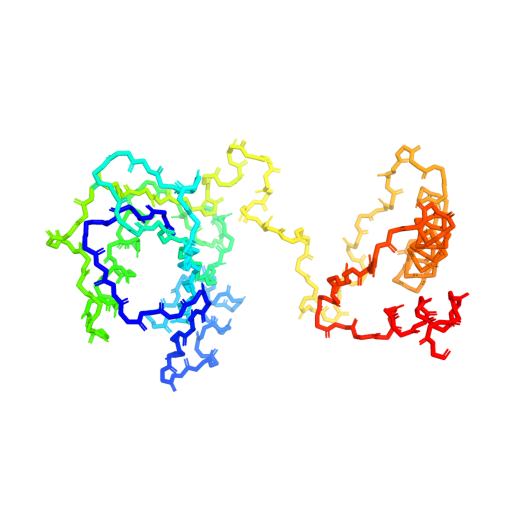EU A 1 115 ? 11.613 0.101 3.153 1.00 94.50 115 LEU A CA 1
ATOM 930 C C . LEU A 1 115 ? 13.079 0.054 2.703 1.00 94.50 115 LEU A C 1
ATOM 932 O O . LEU A 1 115 ? 13.690 -1.015 2.710 1.00 94.50 115 LEU A O 1
ATOM 936 N N . GLU A 1 116 ? 13.670 1.203 2.372 1.00 94.81 116 GLU A N 1
ATOM 937 C CA . GLU A 1 116 ? 15.096 1.275 2.042 1.00 94.81 116 GLU A CA 1
ATOM 938 C C . GLU A 1 116 ? 15.973 0.759 3.181 1.00 94.81 116 GLU A C 1
ATOM 940 O O . GLU A 1 116 ? 16.815 -0.110 2.962 1.00 94.81 116 GLU A O 1
ATOM 945 N N . ARG A 1 117 ? 15.726 1.229 4.405 1.00 94.50 117 ARG A N 1
ATOM 946 C CA . ARG A 1 117 ? 16.510 0.870 5.590 1.00 94.50 117 ARG A CA 1
ATOM 947 C C . ARG A 1 117 ? 16.297 -0.571 6.053 1.00 94.50 117 ARG A C 1
ATOM 949 O O . ARG A 1 117 ? 17.260 -1.245 6.399 1.00 94.50 117 ARG A O 1
ATOM 956 N N . ASN A 1 118 ? 15.049 -1.031 6.113 1.00 92.31 118 ASN A N 1
ATOM 957 C CA . ASN A 1 118 ? 14.705 -2.264 6.827 1.00 92.31 118 ASN A CA 1
ATOM 958 C C . ASN A 1 118 ? 14.749 -3.505 5.933 1.00 92.31 118 ASN A C 1
ATOM 960 O O . ASN A 1 118 ? 14.957 -4.607 6.436 1.00 92.31 118 ASN A O 1
ATOM 964 N N . VAL A 1 119 ? 14.530 -3.347 4.623 1.00 87.00 119 VAL A N 1
ATOM 965 C CA . VAL A 1 119 ? 14.489 -4.475 3.676 1.00 87.00 119 VAL A CA 1
ATOM 966 C C . VAL A 1 119 ? 15.425 -4.289 2.480 1.00 87.00 119 VAL A C 1
ATOM 968 O O . VAL A 1 119 ? 15.325 -5.030 1.506 1.00 87.00 119 VAL A O 1
ATOM 971 N N . ASN A 1 120 ? 16.363 -3.337 2.559 1.00 86.81 120 ASN A N 1
ATOM 972 C CA . ASN A 1 120 ? 17.344 -3.036 1.512 1.00 86.81 120 ASN A CA 1
ATOM 973 C C . ASN A 1 120 ? 16.702 -2.752 0.142 1.00 86.81 120 ASN A C 1
ATOM 975 O O . ASN A 1 120 ? 17.227 -3.175 -0.887 1.00 86.81 120 ASN A O 1
ATOM 979 N N . ALA A 1 121 ? 15.560 -2.055 0.120 1.00 87.25 121 ALA A N 1
ATOM 980 C CA . ALA A 1 121 ? 14.862 -1.671 -1.107 1.00 87.25 121 ALA A CA 1
ATOM 981 C C . ALA A 1 121 ? 15.291 -0.261 -1.567 1.00 87.25 121 ALA A C 1
ATOM 983 O O . ALA A 1 121 ? 14.807 0.719 -1.005 1.00 87.25 121 ALA A O 1
ATOM 984 N N . PRO A 1 122 ? 16.153 -0.086 -2.589 1.00 89.06 122 PRO A N 1
ATOM 985 C CA . PRO A 1 122 ? 16.715 1.227 -2.916 1.00 89.06 122 PRO A CA 1
ATOM 986 C C . PRO A 1 122 ? 15.651 2.269 -3.302 1.00 89.06 122 PRO A C 1
ATOM 988 O O . PRO A 1 122 ? 14.903 2.115 -4.274 1.00 89.06 122 PRO A O 1
ATOM 991 N N . GLY A 1 123 ? 15.606 3.379 -2.574 1.00 90.50 123 GLY A N 1
ATOM 992 C CA . GLY A 1 123 ? 14.588 4.426 -2.650 1.00 90.50 123 GLY A CA 1
ATOM 993 C C . GLY A 1 123 ? 13.192 3.971 -2.215 1.00 90.50 123 GLY A C 1
ATOM 994 O O . GLY A 1 123 ? 12.216 4.627 -2.570 1.00 90.50 123 GLY A O 1
ATOM 995 N N . GLY A 1 124 ? 13.079 2.833 -1.527 1.00 91.06 124 GLY A N 1
ATOM 996 C CA . GLY A 1 124 ? 11.823 2.215 -1.103 1.00 91.06 124 GLY A CA 1
ATOM 997 C C . GLY A 1 124 ? 11.022 1.535 -2.214 1.00 91.06 124 GLY A C 1
ATOM 998 O O . GLY A 1 124 ? 9.825 1.319 -2.047 1.00 91.06 124 GLY A O 1
ATOM 999 N N . SER A 1 125 ? 11.643 1.218 -3.359 1.00 85.31 125 SER A N 1
ATOM 1000 C CA . SER A 1 125 ? 10.932 0.582 -4.475 1.00 85.31 125 SER A CA 1
ATOM 1001 C C . SER A 1 125 ? 10.549 -0.865 -4.159 1.00 85.31 125 SER A C 1
ATOM 1003 O O . SER A 1 125 ? 11.415 -1.707 -3.930 1.00 85.31 125 SER A O 1
ATOM 1005 N N . ILE A 1 126 ? 9.253 -1.165 -4.233 1.00 77.81 126 ILE A N 1
ATOM 1006 C CA . ILE A 1 126 ? 8.702 -2.513 -4.021 1.00 77.81 126 ILE A CA 1
ATOM 1007 C C . ILE A 1 126 ? 8.771 -3.408 -5.271 1.00 77.81 126 ILE A C 1
ATOM 1009 O O . ILE A 1 126 ? 8.618 -4.620 -5.160 1.00 77.81 126 ILE A O 1
ATOM 1013 N N . TYR A 1 127 ? 9.053 -2.832 -6.449 1.00 70.12 127 TYR A N 1
ATOM 1014 C CA . TYR A 1 127 ? 9.120 -3.554 -7.732 1.00 70.12 127 TYR A CA 1
ATOM 1015 C C . TYR A 1 127 ? 10.470 -3.405 -8.458 1.00 70.12 127 TYR A C 1
ATOM 1017 O O . TYR A 1 127 ? 10.596 -3.761 -9.627 1.00 70.12 127 TYR A O 1
ATOM 1025 N N . GLY A 1 128 ? 11.502 -2.877 -7.791 1.00 65.19 128 GLY A N 1
ATOM 1026 C CA . GLY A 1 128 ? 12.809 -2.639 -8.413 1.00 65.19 128 GLY A CA 1
ATOM 1027 C C . GLY A 1 128 ? 12.815 -1.426 -9.353 1.00 65.19 128 GLY A C 1
ATOM 1028 O O . GLY A 1 128 ? 12.219 -0.392 -9.048 1.00 65.19 128 GLY A O 1
ATOM 1029 N N . THR A 1 129 ? 13.545 -1.488 -10.468 1.00 58.75 129 THR A N 1
ATOM 1030 C CA . THR A 1 129 ? 13.651 -0.354 -11.404 1.00 58.75 129 THR A CA 1
ATOM 1031 C C . THR A 1 129 ? 12.333 -0.123 -12.137 1.00 58.75 129 THR A C 1
ATOM 1033 O O . THR A 1 129 ? 11.820 -1.038 -12.778 1.00 58.75 129 THR A O 1
ATOM 1036 N N . SER A 1 130 ? 11.810 1.106 -12.081 1.00 57.31 130 SER A N 1
ATOM 1037 C CA . SER A 1 130 ? 10.540 1.476 -12.716 1.00 57.31 130 SER A CA 1
ATOM 1038 C C . SER A 1 130 ? 10.557 1.190 -14.220 1.00 57.31 130 SER A C 1
ATOM 1040 O O . SER A 1 130 ? 11.444 1.659 -14.936 1.00 57.31 130 SER A O 1
ATOM 1042 N N . SER A 1 131 ? 9.547 0.480 -14.716 1.00 50.56 131 SER A N 1
ATOM 1043 C CA . SER A 1 131 ? 9.416 0.104 -16.131 1.00 50.56 131 SER A CA 1
ATOM 1044 C C . SER A 1 131 ? 8.817 1.213 -17.013 1.00 50.56 131 SER A C 1
ATOM 1046 O O . SER A 1 131 ? 8.659 1.018 -18.213 1.00 50.56 131 SER A O 1
ATOM 1048 N N . ASN A 1 132 ? 8.528 2.388 -16.442 1.00 48.22 132 ASN A N 1
ATOM 1049 C CA . ASN A 1 132 ? 7.621 3.401 -17.007 1.00 48.22 132 ASN A CA 1
ATOM 1050 C C . ASN A 1 132 ? 8.225 4.325 -18.084 1.00 48.22 132 ASN A C 1
ATOM 1052 O O . ASN A 1 132 ? 7.550 5.234 -18.550 1.00 48.22 132 ASN A O 1
ATOM 1056 N N . GLY A 1 133 ? 9.482 4.136 -18.491 1.00 46.91 133 GLY A N 1
ATOM 1057 C CA . GLY A 1 133 ? 10.102 4.938 -19.553 1.00 46.91 133 GLY A CA 1
ATOM 1058 C C . GLY A 1 133 ? 10.444 4.104 -20.783 1.00 46.91 133 GLY A C 1
ATOM 1059 O O . GLY A 1 133 ? 10.904 2.977 -20.642 1.00 46.91 133 GLY A O 1
ATOM 1060 N N . ALA A 1 134 ? 10.356 4.683 -21.986 1.00 41.03 134 ALA A N 1
ATOM 1061 C CA . ALA A 1 134 ? 10.789 4.039 -23.240 1.00 41.03 134 ALA A CA 1
ATOM 1062 C C . ALA A 1 134 ? 12.273 3.600 -23.236 1.00 41.03 134 ALA A C 1
ATOM 1064 O O . ALA A 1 134 ? 12.700 2.800 -24.065 1.00 41.03 134 ALA A O 1
ATOM 1065 N N . ARG A 1 135 ? 13.070 4.111 -22.284 1.00 40.97 135 ARG A N 1
ATOM 1066 C CA . ARG A 1 135 ? 14.482 3.757 -22.071 1.00 40.97 135 ARG A CA 1
ATOM 1067 C C . ARG A 1 135 ? 14.730 2.801 -20.896 1.00 40.97 135 ARG A C 1
ATOM 1069 O O . ARG A 1 135 ? 15.885 2.472 -20.636 1.00 40.97 135 ARG A O 1
ATOM 1076 N N . SER A 1 136 ? 13.688 2.337 -20.198 1.00 47.66 136 SER A N 1
ATOM 1077 C CA . SER A 1 136 ? 13.811 1.429 -19.042 1.00 47.66 136 SER A CA 1
ATOM 1078 C C . SER A 1 136 ? 14.473 0.094 -19.414 1.00 47.66 136 SER A C 1
ATOM 1080 O O . SER A 1 136 ? 15.210 -0.475 -18.613 1.00 47.66 136 SER A O 1
ATOM 1082 N N . ALA A 1 137 ? 14.306 -0.348 -20.665 1.00 43.34 137 ALA A N 1
ATOM 1083 C CA . ALA A 1 137 ? 14.955 -1.538 -21.210 1.00 43.34 137 ALA A CA 1
ATOM 1084 C C . ALA A 1 137 ? 16.482 -1.397 -21.391 1.00 43.34 137 ALA A C 1
ATOM 1086 O O . ALA A 1 137 ? 17.178 -2.407 -21.366 1.00 43.34 137 ALA A O 1
ATOM 1087 N N . PHE A 1 138 ? 17.018 -0.177 -21.542 1.00 44.44 138 PHE A N 1
ATOM 1088 C CA . PHE A 1 138 ? 18.448 0.052 -21.817 1.00 44.44 138 PHE A CA 1
ATOM 1089 C C . PHE A 1 138 ? 19.319 0.130 -20.557 1.00 44.44 138 PHE A C 1
ATOM 1091 O O . PHE A 1 138 ? 20.523 -0.092 -20.635 1.00 44.44 138 PHE A O 1
ATOM 1098 N N . TRP A 1 139 ? 18.724 0.424 -19.398 1.00 42.34 139 TRP A N 1
ATOM 1099 C CA . TRP A 1 139 ? 19.434 0.554 -18.115 1.00 42.34 139 TRP A CA 1
ATOM 1100 C C . TRP A 1 139 ? 19.196 -0.633 -17.182 1.00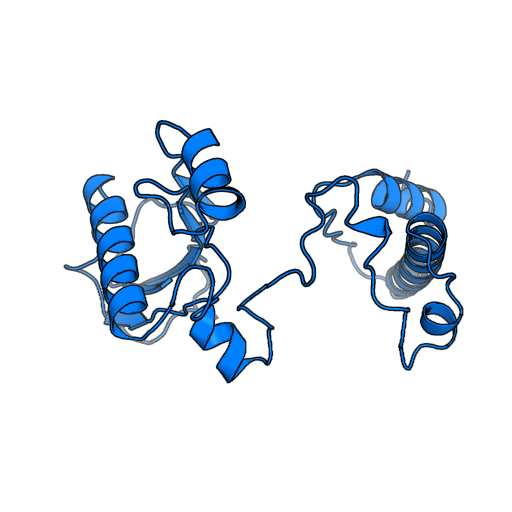 42.34 139 TRP A C 1
ATOM 1102 O O . TRP A 1 139 ? 19.445 -0.555 -15.977 1.00 42.34 139 TRP A O 1
ATOM 1112 N N . ARG A 1 140 ? 18.702 -1.745 -17.733 1.00 51.22 140 ARG A N 1
ATOM 1113 C CA . ARG A 1 140 ? 18.501 -2.972 -16.973 1.00 51.22 140 ARG A CA 1
ATOM 1114 C C . ARG A 1 140 ? 19.857 -3.517 -16.530 1.00 51.22 140 ARG A C 1
ATOM 1116 O O . ARG A 1 140 ? 20.753 -3.723 -17.344 1.00 51.22 140 ARG A O 1
ATOM 1123 N N . ALA A 1 141 ? 19.999 -3.764 -15.230 1.00 55.09 141 ALA A N 1
ATOM 1124 C CA . ALA A 1 141 ? 21.147 -4.496 -14.718 1.00 55.09 141 ALA A CA 1
ATOM 1125 C C . ALA A 1 141 ? 21.207 -5.881 -15.386 1.00 55.09 141 ALA A C 1
ATOM 1127 O O . ALA A 1 141 ? 20.170 -6.519 -15.587 1.00 55.09 141 ALA A O 1
ATOM 1128 N N . ARG A 1 142 ? 22.422 -6.338 -15.717 1.00 57.44 142 ARG A N 1
ATOM 1129 C CA . ARG A 1 142 ? 22.647 -7.696 -16.236 1.00 57.44 142 ARG A 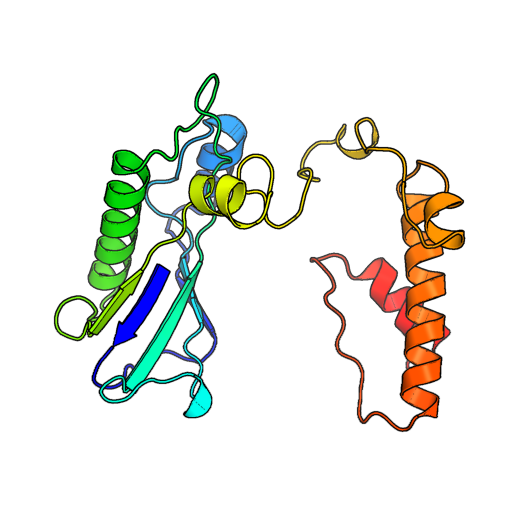CA 1
ATOM 1130 C C . ARG A 1 142 ? 22.044 -8.714 -15.277 1.00 57.44 142 ARG A C 1
ATOM 1132 O O . ARG A 1 142 ? 22.158 -8.550 -14.058 1.00 57.44 142 ARG A O 1
ATOM 1139 N N . ASN A 1 143 ? 21.452 -9.777 -15.816 1.00 58.12 143 ASN A N 1
ATOM 1140 C CA . ASN A 1 143 ? 20.921 -10.849 -14.983 1.00 58.12 143 ASN A CA 1
ATOM 1141 C C . ASN A 1 143 ? 22.072 -11.509 -14.217 1.00 58.12 143 ASN A C 1
ATOM 1143 O O . ASN A 1 143 ? 22.874 -12.243 -14.786 1.00 58.12 143 ASN A O 1
ATOM 1147 N N . ARG A 1 144 ? 22.163 -11.253 -12.912 1.00 61.03 144 ARG A N 1
ATOM 1148 C CA . ARG A 1 144 ? 23.038 -12.003 -12.008 1.00 61.03 144 ARG A CA 1
ATOM 1149 C C . ARG A 1 144 ? 22.161 -12.828 -11.091 1.00 61.03 144 ARG A C 1
ATOM 1151 O O . ARG A 1 144 ? 21.418 -12.290 -10.277 1.00 61.03 144 ARG A O 1
ATOM 1158 N N . SER A 1 145 ? 22.231 -14.140 -11.245 1.00 65.06 145 SER A N 1
ATOM 1159 C CA . SER A 1 145 ? 21.442 -15.082 -10.464 1.00 65.06 145 SER A CA 1
ATOM 1160 C C . SER A 1 145 ? 22.269 -16.325 -10.186 1.00 65.06 145 SER A C 1
ATOM 1162 O O . SER A 1 145 ? 23.045 -16.753 -11.029 1.00 65.06 145 SER A O 1
ATOM 1164 N N . LYS A 1 146 ? 22.060 -16.955 -9.026 1.00 62.94 146 LYS A N 1
ATOM 1165 C CA . LYS A 1 146 ? 22.610 -18.295 -8.756 1.00 62.94 146 LYS A CA 1
ATOM 1166 C C . LYS A 1 146 ? 21.944 -19.377 -9.621 1.00 62.94 146 LYS A C 1
ATOM 1168 O O . LYS A 1 146 ? 22.418 -20.508 -9.676 1.00 62.94 146 LYS A O 1
ATOM 1173 N N . ILE A 1 147 ? 20.833 -19.049 -10.286 1.00 68.94 147 ILE A N 1
ATOM 1174 C CA . ILE A 1 147 ? 20.155 -19.933 -11.229 1.00 68.94 147 ILE A CA 1
ATOM 1175 C C . ILE A 1 147 ? 20.834 -19.770 -12.589 1.00 68.94 147 ILE A C 1
ATOM 1177 O O . ILE A 1 147 ? 20.581 -18.797 -13.297 1.00 68.94 147 ILE A O 1
ATOM 1181 N N . ARG A 1 148 ? 21.649 -20.761 -12.976 1.00 73.44 148 ARG A N 1
ATOM 1182 C CA . ARG A 1 148 ? 22.445 -20.758 -14.220 1.00 73.44 148 ARG A CA 1
ATOM 1183 C C . ARG A 1 148 ? 21.637 -20.380 -15.467 1.00 73.44 148 ARG A C 1
ATOM 1185 O O . ARG A 1 148 ? 22.147 -19.710 -16.351 1.00 73.44 148 ARG A O 1
ATOM 1192 N N . ARG A 1 149 ? 20.367 -20.798 -15.539 1.00 72.81 149 ARG A N 1
ATOM 1193 C CA . ARG A 1 149 ? 19.459 -20.477 -16.658 1.00 72.81 149 ARG A CA 1
ATOM 1194 C C . ARG A 1 149 ? 19.077 -18.997 -16.718 1.00 72.81 149 ARG A C 1
ATOM 1196 O O . ARG A 1 149 ? 18.939 -18.468 -17.808 1.00 72.81 149 ARG A O 1
ATOM 1203 N N . VAL A 1 150 ? 18.924 -18.348 -15.565 1.00 70.94 150 VAL A N 1
ATOM 1204 C CA . VAL A 1 150 ? 18.595 -16.919 -15.458 1.00 70.94 150 VAL A CA 1
ATOM 1205 C C . VAL A 1 150 ? 19.838 -16.064 -15.694 1.00 70.94 150 VAL A C 1
ATOM 1207 O O . VAL A 1 150 ? 19.747 -15.038 -16.348 1.00 70.94 150 VAL A O 1
ATOM 1210 N N . GLU A 1 151 ? 21.006 -16.503 -15.221 1.00 70.94 151 GLU A N 1
ATOM 1211 C CA . GLU A 1 151 ? 22.287 -15.843 -15.514 1.00 70.94 151 GLU A CA 1
ATOM 1212 C C . GLU A 1 151 ? 22.667 -15.936 -17.002 1.00 70.94 151 GLU A C 1
ATOM 1214 O O . GLU A 1 151 ? 23.196 -14.984 -17.567 1.00 70.94 151 GLU A O 1
ATOM 1219 N N . ALA A 1 152 ? 22.357 -17.062 -17.652 1.00 69.00 152 ALA A N 1
ATOM 1220 C CA . ALA A 1 152 ? 22.566 -17.253 -19.086 1.00 69.00 152 ALA A CA 1
ATOM 1221 C C . ALA A 1 152 ? 21.481 -16.601 -19.963 1.00 69.00 152 ALA A C 1
ATOM 1223 O O . ALA A 1 152 ? 21.627 -16.577 -21.185 1.00 69.00 152 ALA A O 1
ATOM 1224 N N . ALA A 1 153 ? 20.388 -16.105 -19.370 1.00 67.44 153 ALA A N 1
ATOM 1225 C CA . ALA A 1 153 ? 19.374 -15.371 -20.111 1.00 67.44 153 ALA A CA 1
ATOM 1226 C C . ALA A 1 153 ? 20.000 -14.065 -20.607 1.00 67.44 153 ALA A C 1
ATOM 1228 O O . ALA A 1 153 ? 20.524 -13.295 -19.798 1.00 67.44 153 ALA A O 1
ATOM 1229 N N . GLY A 1 154 ? 19.947 -13.833 -21.921 1.00 64.44 154 GLY A N 1
ATOM 1230 C CA . GLY A 1 154 ? 20.465 -12.620 -22.546 1.00 64.44 154 GLY A CA 1
ATOM 1231 C C . GLY A 1 154 ? 19.964 -11.339 -21.869 1.00 64.44 154 GLY A C 1
ATOM 1232 O O . GLY A 1 154 ? 18.982 -11.324 -21.122 1.00 64.44 154 GLY A O 1
ATOM 1233 N N . ASP A 1 155 ? 20.641 -10.229 -22.139 1.00 66.88 155 ASP A N 1
ATOM 1234 C CA . ASP A 1 155 ? 20.376 -8.970 -21.437 1.00 66.88 155 ASP A CA 1
ATOM 1235 C C . ASP A 1 155 ? 19.110 -8.240 -21.950 1.00 66.88 155 ASP A C 1
ATOM 1237 O O . ASP A 1 155 ? 18.738 -7.195 -21.417 1.00 66.88 155 ASP A O 1
ATOM 1241 N N . THR A 1 156 ? 18.390 -8.791 -22.939 1.00 68.31 156 THR A N 1
ATOM 1242 C CA . THR A 1 156 ? 17.164 -8.179 -23.479 1.00 68.31 156 THR A CA 1
ATOM 1243 C C . THR A 1 156 ? 15.908 -8.529 -22.668 1.00 68.31 156 THR A C 1
ATOM 1245 O O . THR A 1 156 ? 15.869 -9.468 -21.866 1.00 68.31 156 THR A O 1
ATOM 1248 N N . SER A 1 157 ? 14.833 -7.752 -22.840 1.00 68.19 157 SER A N 1
ATOM 1249 C CA . SER A 1 157 ? 13.514 -8.066 -22.260 1.00 68.19 157 SER A CA 1
ATOM 1250 C C . SER A 1 157 ? 12.898 -9.329 -22.848 1.00 68.19 157 SER A C 1
ATOM 1252 O O . SER A 1 157 ? 12.309 -10.104 -22.102 1.00 68.19 157 SER A O 1
ATOM 1254 N N . ALA A 1 158 ? 13.092 -9.582 -24.142 1.00 75.94 158 ALA A N 1
ATOM 1255 C CA . ALA A 1 158 ? 12.567 -10.778 -24.790 1.00 75.94 158 ALA A CA 1
ATOM 1256 C C . ALA A 1 158 ? 13.236 -12.059 -24.262 1.00 75.94 158 ALA A C 1
ATOM 1258 O O . ALA A 1 158 ? 12.542 -13.022 -23.936 1.00 75.94 158 ALA A O 1
ATOM 1259 N N . ASP A 1 159 ? 14.563 -12.050 -24.101 1.00 77.12 159 ASP A N 1
ATOM 1260 C CA . ASP A 1 159 ? 15.311 -13.229 -23.644 1.00 77.12 159 ASP A CA 1
ATOM 1261 C C . ASP A 1 159 ? 14.938 -13.628 -22.214 1.00 77.12 159 ASP A C 1
ATOM 1263 O O . ASP A 1 159 ? 14.757 -14.809 -21.912 1.00 77.12 159 ASP A O 1
ATOM 1267 N N . VAL A 1 160 ? 14.759 -12.642 -21.331 1.00 76.94 160 VAL A N 1
ATOM 1268 C CA . VAL A 1 160 ? 14.346 -12.894 -19.943 1.00 76.94 160 VAL A CA 1
ATOM 1269 C C . VAL A 1 160 ? 12.911 -13.366 -19.850 1.00 76.94 160 VAL A C 1
ATOM 1271 O O . VAL A 1 160 ? 12.644 -14.297 -19.092 1.00 76.94 160 VAL A O 1
ATOM 1274 N N . VAL A 1 161 ? 11.997 -12.770 -20.620 1.00 81.75 161 VAL A N 1
ATOM 1275 C CA . VAL A 1 161 ? 10.606 -13.239 -20.666 1.00 81.75 161 VAL A CA 1
ATOM 1276 C C . VAL A 1 161 ? 10.570 -14.695 -21.116 1.00 81.75 161 VAL A C 1
ATOM 1278 O O . VAL A 1 161 ? 9.928 -15.504 -20.456 1.00 81.75 161 VAL A O 1
ATOM 1281 N N . LYS A 1 162 ? 11.328 -15.059 -22.155 1.00 85.12 162 LYS A N 1
ATOM 1282 C CA . LYS A 1 162 ? 11.406 -16.441 -22.640 1.00 85.12 162 LYS A CA 1
ATOM 1283 C C . LYS A 1 162 ? 11.910 -17.407 -21.565 1.00 85.12 162 LYS A C 1
ATOM 1285 O O . LYS A 1 162 ? 11.254 -18.410 -21.296 1.00 85.12 162 LYS A O 1
ATOM 1290 N N . VAL A 1 163 ? 13.025 -17.091 -20.902 1.00 86.25 163 VAL A N 1
ATOM 1291 C CA . VAL A 1 163 ? 13.561 -17.937 -19.819 1.00 86.25 163 VAL A CA 1
ATOM 1292 C C . VAL A 1 163 ? 12.591 -18.018 -18.636 1.00 86.25 163 VAL A C 1
ATOM 1294 O O . VAL A 1 163 ? 12.423 -19.089 -18.053 1.00 86.25 163 VAL A O 1
ATOM 1297 N N . GLY A 1 164 ? 11.924 -16.914 -18.294 1.00 85.50 164 GLY A N 1
ATOM 1298 C CA . GLY A 1 164 ? 10.897 -16.874 -17.256 1.00 85.50 164 GLY A CA 1
ATOM 1299 C C . GLY A 1 164 ? 9.699 -17.764 -17.587 1.00 85.50 164 GLY A C 1
ATOM 1300 O O . GLY A 1 164 ? 9.280 -18.549 -16.740 1.00 85.50 164 GLY A O 1
ATOM 1301 N N . VAL A 1 165 ? 9.198 -17.698 -18.825 1.00 90.00 165 VAL A N 1
ATOM 1302 C CA . VAL A 1 165 ? 8.120 -18.562 -19.326 1.00 90.00 165 VAL A CA 1
ATOM 1303 C C . VAL A 1 165 ? 8.536 -20.032 -19.291 1.00 90.00 165 VAL A C 1
ATOM 1305 O O . VAL A 1 165 ? 7.752 -20.863 -18.830 1.00 90.00 165 VAL A O 1
ATOM 1308 N N . ASP A 1 166 ? 9.757 -20.366 -19.718 1.00 89.94 166 ASP A N 1
ATOM 1309 C CA . ASP A 1 166 ? 10.268 -21.742 -19.688 1.00 89.94 166 ASP A CA 1
ATOM 1310 C C . ASP A 1 166 ? 10.289 -22.293 -18.251 1.00 89.94 166 ASP A C 1
ATOM 1312 O O . ASP A 1 166 ? 9.703 -23.340 -17.972 1.00 89.94 166 ASP A O 1
ATOM 1316 N N . ILE A 1 167 ? 10.903 -21.555 -17.319 1.00 88.31 167 ILE A N 1
ATOM 1317 C CA . ILE A 1 167 ? 11.011 -21.953 -15.907 1.00 88.31 167 ILE A CA 1
ATOM 1318 C C . ILE A 1 167 ? 9.625 -22.068 -15.265 1.00 88.31 167 ILE A C 1
ATOM 1320 O O . ILE A 1 167 ? 9.333 -23.061 -14.597 1.00 88.31 167 ILE A O 1
ATOM 1324 N N . ALA A 1 168 ? 8.758 -21.074 -15.467 1.00 91.31 168 ALA A N 1
ATOM 1325 C CA . ALA A 1 168 ? 7.420 -21.068 -14.887 1.00 91.31 168 ALA A CA 1
ATOM 1326 C C . ALA A 1 168 ? 6.557 -22.215 -15.430 1.00 91.31 168 ALA A C 1
ATOM 1328 O O . ALA A 1 168 ? 5.819 -22.827 -14.660 1.00 91.31 168 ALA A O 1
ATOM 1329 N N . SER A 1 169 ? 6.682 -22.553 -16.718 1.00 93.81 169 SER A N 1
ATOM 1330 C CA . SER A 1 169 ? 5.967 -23.682 -17.328 1.00 93.81 169 SER A CA 1
ATOM 1331 C C . SER A 1 169 ? 6.420 -25.023 -16.748 1.00 93.81 169 SER A C 1
ATOM 1333 O O . SER A 1 169 ? 5.584 -25.860 -16.417 1.00 93.81 169 SER A O 1
ATOM 1335 N N . GLU A 1 170 ? 7.729 -25.229 -16.582 1.00 93.31 170 GLU A N 1
ATOM 1336 C CA . GLU A 1 170 ? 8.278 -26.452 -15.981 1.00 93.31 170 GLU A CA 1
ATOM 1337 C C . GLU A 1 170 ? 7.850 -26.622 -14.518 1.00 93.31 170 GLU A C 1
ATOM 1339 O O . GLU A 1 170 ? 7.407 -27.701 -14.124 1.00 93.31 170 GLU A O 1
ATOM 1344 N N . LEU A 1 171 ? 7.940 -25.554 -13.717 1.00 92.19 171 LEU A N 1
ATOM 1345 C CA . LEU A 1 171 ? 7.500 -25.575 -12.320 1.00 92.19 171 LEU A CA 1
ATOM 1346 C C . LEU A 1 171 ? 5.993 -25.820 -12.210 1.00 92.19 171 LEU A C 1
ATOM 1348 O O . LEU A 1 171 ? 5.567 -26.619 -11.380 1.00 92.19 171 LEU A O 1
ATOM 1352 N N . SER A 1 172 ? 5.202 -25.178 -13.072 1.00 94.62 172 SER A N 1
ATOM 1353 C CA . SER A 1 172 ? 3.750 -25.362 -13.131 1.00 94.62 172 SER A CA 1
ATOM 1354 C C . SER A 1 172 ? 3.383 -26.811 -13.442 1.00 94.62 172 SER A C 1
ATOM 1356 O O . SER A 1 172 ? 2.592 -27.394 -12.707 1.00 94.62 172 SER A O 1
ATOM 1358 N N . LYS A 1 173 ? 4.003 -27.427 -14.462 1.00 94.81 173 LYS A N 1
ATOM 1359 C CA . LYS A 1 173 ? 3.801 -28.853 -14.777 1.00 94.81 173 LYS A CA 1
ATOM 1360 C C . LYS A 1 173 ? 4.142 -29.739 -13.592 1.00 94.81 173 LYS A C 1
ATOM 1362 O O . LYS A 1 173 ? 3.319 -30.542 -13.183 1.00 94.81 173 LYS A O 1
ATOM 1367 N N . LYS A 1 174 ? 5.305 -29.518 -12.977 1.00 94.50 174 LYS A N 1
ATOM 1368 C CA . LYS A 1 174 ? 5.741 -30.305 -11.823 1.00 94.50 174 LYS A CA 1
ATOM 1369 C C . LYS A 1 174 ? 4.753 -30.219 -10.655 1.00 94.50 174 LYS A C 1
ATOM 1371 O O . LYS A 1 174 ? 4.493 -31.221 -10.003 1.00 94.50 174 LYS A O 1
ATOM 1376 N N . LEU A 1 175 ? 4.205 -29.036 -10.377 1.00 92.88 175 LEU A N 1
ATOM 1377 C CA . LEU A 1 175 ? 3.191 -28.854 -9.334 1.00 92.88 175 LEU A CA 1
ATOM 1378 C C . LEU A 1 175 ? 1.878 -29.570 -9.681 1.00 92.88 175 LEU A C 1
ATOM 1380 O O . LEU A 1 175 ? 1.301 -30.217 -8.809 1.00 92.88 175 LEU A O 1
ATOM 1384 N N . LEU A 1 176 ? 1.430 -29.497 -10.937 1.00 91.50 176 LEU A N 1
ATOM 1385 C CA . LEU A 1 176 ? 0.251 -30.233 -11.406 1.00 91.50 176 LEU A CA 1
ATOM 1386 C C . LEU A 1 176 ? 0.458 -31.752 -11.307 1.00 91.50 176 LEU A C 1
ATOM 1388 O O . LEU A 1 176 ? -0.429 -32.444 -10.817 1.00 91.50 176 LEU A O 1
ATOM 1392 N N . ASP A 1 177 ? 1.644 -32.254 -11.663 1.00 94.25 177 ASP A N 1
ATOM 1393 C CA . ASP A 1 177 ? 2.021 -33.667 -11.510 1.00 94.25 177 ASP A CA 1
ATOM 1394 C C . ASP A 1 177 ? 2.023 -34.111 -10.033 1.00 94.25 177 ASP A C 1
ATOM 1396 O O . ASP A 1 177 ? 1.747 -35.270 -9.728 1.00 94.25 177 ASP A O 1
ATOM 1400 N N . TYR A 1 178 ? 2.287 -33.191 -9.096 1.00 94.94 178 TYR A N 1
ATOM 1401 C CA . TYR A 1 178 ? 2.148 -33.425 -7.652 1.00 94.94 178 TYR A CA 1
ATOM 1402 C C . TYR A 1 178 ? 0.702 -33.332 -7.134 1.00 94.94 178 TYR A C 1
ATOM 1404 O O . TYR A 1 178 ? 0.475 -33.523 -5.939 1.00 94.94 178 TYR A O 1
ATOM 1412 N N . GLY A 1 179 ? -0.278 -33.048 -7.995 1.00 91.50 179 GLY A N 1
ATOM 1413 C CA . GLY A 1 179 ? -1.695 -33.026 -7.636 1.00 91.50 179 GLY A CA 1
ATOM 1414 C C . GLY A 1 179 ? -2.147 -31.767 -6.895 1.00 91.50 179 GLY A C 1
ATOM 1415 O O . GLY A 1 179 ? -3.113 -31.829 -6.132 1.00 91.50 179 GLY A O 1
ATOM 1416 N N . VAL A 1 180 ? -1.473 -30.622 -7.081 1.00 90.19 180 VAL A N 1
ATOM 1417 C CA . VAL A 1 180 ? -1.982 -29.357 -6.524 1.00 90.19 180 VAL A CA 1
ATOM 1418 C C . VAL A 1 180 ? -3.356 -29.020 -7.127 1.00 90.19 180 VAL A C 1
ATOM 1420 O O . VAL A 1 180 ? -3.577 -29.250 -8.316 1.00 90.19 180 VAL A O 1
ATOM 1423 N N . PRO A 1 181 ? -4.281 -28.426 -6.354 1.00 86.44 181 PRO A N 1
ATOM 1424 C CA . PRO A 1 181 ? -5.641 -28.156 -6.825 1.00 86.44 181 PRO A CA 1
ATOM 1425 C C . PRO A 1 181 ? -5.727 -27.027 -7.866 1.00 86.44 181 PRO A C 1
ATOM 1427 O O . PRO A 1 181 ? -6.767 -26.850 -8.494 1.00 86.44 181 PRO A O 1
ATOM 1430 N N . GLY A 1 182 ? -4.664 -26.237 -8.040 1.00 85.25 182 GLY A N 1
ATOM 1431 C CA . GLY A 1 182 ? -4.626 -25.149 -9.011 1.00 85.25 182 GLY A CA 1
ATOM 1432 C C . GLY A 1 182 ? -3.360 -24.302 -8.920 1.00 85.25 182 GLY A C 1
ATOM 1433 O O . GLY A 1 182 ? -2.526 -24.485 -8.033 1.00 85.25 182 GLY A O 1
ATOM 1434 N N . LEU A 1 183 ? -3.234 -23.358 -9.852 1.00 89.00 183 LEU A N 1
ATOM 1435 C CA . LEU A 1 183 ? -2.123 -22.411 -9.950 1.00 89.00 183 LEU A CA 1
ATOM 1436 C C . LEU A 1 183 ? -2.678 -20.980 -9.965 1.00 89.00 183 LEU A C 1
ATOM 1438 O O . LEU A 1 183 ? -3.635 -20.696 -10.684 1.00 89.00 183 LEU A O 1
ATOM 1442 N N . HIS A 1 184 ? -2.070 -20.074 -9.195 1.00 88.88 184 HIS A N 1
ATOM 1443 C CA . HIS A 1 184 ? -2.397 -18.645 -9.193 1.00 88.88 184 HIS A CA 1
ATOM 1444 C C . HIS A 1 184 ? -1.223 -17.850 -9.772 1.00 88.88 184 HIS A C 1
ATOM 1446 O O . HIS A 1 184 ? -0.109 -17.924 -9.254 1.00 88.88 184 HIS A O 1
ATOM 1452 N N . PHE A 1 185 ? -1.466 -17.092 -10.843 1.00 85.38 185 PHE A N 1
ATOM 1453 C CA . PHE A 1 185 ? -0.439 -16.308 -11.529 1.00 85.38 185 PHE A CA 1
ATOM 1454 C C . PHE A 1 185 ? -0.601 -14.816 -11.238 1.00 85.38 185 PHE A C 1
ATOM 1456 O O . PHE A 1 185 ? -1.636 -14.227 -11.545 1.00 85.38 185 PHE A O 1
ATOM 1463 N N . TYR A 1 186 ? 0.458 -14.187 -10.733 1.00 82.25 186 TYR A N 1
ATOM 1464 C CA . TYR A 1 186 ? 0.560 -12.730 -10.665 1.00 82.25 186 TYR A CA 1
ATOM 1465 C C . TYR A 1 186 ? 0.993 -12.192 -12.032 1.00 82.25 186 TYR A C 1
ATOM 1467 O O . TYR A 1 186 ? 2.151 -12.328 -12.422 1.00 82.25 186 TYR A O 1
ATOM 1475 N N . THR A 1 187 ? 0.059 -11.603 -12.780 1.00 75.50 187 THR A N 1
ATOM 1476 C CA . THR A 1 187 ? 0.283 -11.185 -14.177 1.00 75.50 187 THR A CA 1
ATOM 1477 C C . THR A 1 187 ? 0.980 -9.832 -14.313 1.00 75.50 187 THR A C 1
ATOM 1479 O O . THR A 1 187 ? 1.420 -9.483 -15.403 1.00 75.50 187 THR A O 1
ATOM 1482 N N . MET A 1 188 ? 1.088 -9.046 -13.236 1.00 74.44 188 MET A N 1
ATOM 1483 C CA . MET A 1 188 ? 1.715 -7.714 -13.246 1.00 74.44 188 MET A CA 1
ATOM 1484 C C . MET A 1 188 ? 1.174 -6.802 -14.365 1.00 74.44 188 MET A C 1
ATOM 1486 O O . MET A 1 188 ? 1.938 -6.118 -15.042 1.00 74.44 188 MET A O 1
ATOM 1490 N N . ASN A 1 189 ? -0.145 -6.828 -14.594 1.00 69.81 189 ASN A N 1
ATOM 1491 C CA . ASN A 1 189 ? -0.836 -6.115 -15.680 1.00 69.81 189 ASN A CA 1
ATOM 1492 C C . ASN A 1 189 ? -0.354 -6.474 -17.104 1.00 69.81 189 ASN A C 1
ATOM 1494 O O . ASN A 1 189 ? -0.645 -5.753 -18.055 1.00 69.81 189 ASN A O 1
ATOM 1498 N N . ASN A 1 190 ? 0.343 -7.601 -17.278 1.00 74.31 190 ASN A N 1
ATOM 1499 C CA . ASN A 1 190 ? 0.763 -8.131 -18.571 1.00 74.31 190 ASN A CA 1
ATOM 1500 C C . ASN A 1 190 ? 0.349 -9.603 -18.715 1.00 74.31 190 ASN A C 1
ATOM 1502 O O . ASN A 1 190 ? 0.945 -10.506 -18.133 1.00 74.31 190 ASN A O 1
ATOM 1506 N N . ALA A 1 191 ? -0.673 -9.856 -19.530 1.00 85.31 191 ALA A N 1
ATOM 1507 C CA . ALA A 1 191 ? -1.218 -11.199 -19.697 1.00 85.31 191 ALA A CA 1
ATOM 1508 C C . ALA A 1 191 ? -0.393 -12.099 -20.635 1.00 85.31 191 ALA A C 1
ATOM 1510 O O . ALA A 1 191 ? -0.510 -13.319 -20.539 1.00 85.31 191 ALA A O 1
ATOM 1511 N N . ALA A 1 192 ? 0.428 -11.542 -21.535 1.00 89.12 192 ALA A N 1
ATOM 1512 C CA . ALA A 1 192 ? 1.042 -12.320 -22.616 1.00 89.12 192 ALA A CA 1
ATOM 1513 C C . ALA A 1 192 ? 1.939 -13.477 -22.119 1.00 89.12 192 ALA A C 1
ATOM 1515 O O . ALA A 1 192 ? 1.720 -14.607 -22.563 1.00 89.12 192 ALA A O 1
ATOM 1516 N N . PRO A 1 193 ? 2.860 -13.278 -21.150 1.00 89.44 193 PRO A N 1
ATOM 1517 C CA . PRO A 1 193 ? 3.670 -14.379 -20.622 1.00 89.44 193 PRO A CA 1
ATOM 1518 C C . PRO A 1 193 ? 2.825 -15.445 -19.917 1.00 89.44 193 PRO A C 1
ATOM 1520 O O . PRO A 1 193 ? 3.075 -16.638 -20.062 1.00 89.44 193 PRO A O 1
ATOM 1523 N N . THR A 1 194 ? 1.798 -15.032 -19.168 1.00 91.12 194 THR A N 1
ATOM 1524 C CA . THR A 1 194 ? 0.908 -15.957 -18.454 1.00 91.12 194 THR A CA 1
ATOM 1525 C C . THR A 1 194 ? 0.072 -16.796 -19.415 1.00 91.12 194 THR A C 1
ATOM 1527 O O . THR A 1 194 ? -0.063 -17.997 -19.202 1.00 91.12 194 THR A O 1
ATOM 1530 N N . ILE A 1 195 ? -0.446 -16.198 -20.491 1.00 91.38 195 ILE A N 1
ATOM 1531 C CA . ILE A 1 195 ? -1.164 -16.928 -21.544 1.00 91.38 195 ILE A CA 1
ATOM 1532 C C . ILE A 1 195 ? -0.247 -17.980 -22.175 1.00 91.38 195 ILE A C 1
ATOM 1534 O O . ILE A 1 195 ? -0.650 -19.130 -22.330 1.00 91.38 195 ILE A O 1
ATOM 1538 N N . GLU A 1 196 ? 1.000 -17.617 -22.484 1.00 93.44 196 GLU A N 1
ATOM 1539 C CA . GLU A 1 196 ? 1.966 -18.559 -23.052 1.00 93.44 196 GLU A CA 1
ATOM 1540 C C . GLU A 1 196 ? 2.255 -19.736 -22.105 1.00 93.44 196 GLU A C 1
ATOM 1542 O O . GLU A 1 196 ? 2.272 -20.887 -22.544 1.00 93.44 196 GLU A O 1
ATOM 1547 N N . ILE A 1 197 ? 2.422 -19.470 -20.804 1.00 93.69 197 ILE A N 1
ATOM 1548 C CA . ILE A 1 197 ? 2.602 -20.519 -19.789 1.00 93.69 197 ILE A CA 1
ATOM 1549 C C . ILE A 1 197 ? 1.387 -21.455 -19.763 1.00 93.69 197 ILE A C 1
ATOM 1551 O O . ILE A 1 197 ? 1.566 -22.669 -19.831 1.00 93.69 197 ILE A O 1
ATOM 1555 N N . ILE A 1 198 ? 0.166 -20.909 -19.710 1.00 92.88 198 ILE A N 1
ATOM 1556 C CA . ILE A 1 198 ? -1.087 -21.685 -19.665 1.00 92.88 198 ILE A CA 1
ATOM 1557 C C . ILE A 1 198 ? -1.204 -22.621 -20.878 1.00 92.88 198 ILE A C 1
ATOM 1559 O O . ILE A 1 198 ? -1.500 -23.806 -20.703 1.00 92.88 198 ILE A O 1
ATOM 1563 N N . ASN A 1 199 ? -0.902 -22.124 -22.081 1.00 92.94 199 ASN A N 1
ATOM 1564 C CA . ASN A 1 199 ? -0.920 -22.927 -23.306 1.00 92.94 199 ASN A CA 1
ATOM 1565 C C . ASN A 1 199 ? 0.132 -24.052 -23.252 1.00 92.94 199 ASN A C 1
ATOM 1567 O O . ASN A 1 199 ? -0.140 -25.199 -23.599 1.00 92.94 199 ASN A O 1
ATOM 1571 N N . ARG A 1 200 ? 1.348 -23.762 -22.762 1.00 94.12 200 ARG A N 1
ATOM 1572 C CA . ARG A 1 200 ? 2.439 -24.752 -22.652 1.00 94.12 200 ARG A CA 1
ATOM 1573 C C . ARG A 1 200 ? 2.155 -25.870 -21.649 1.00 94.12 200 ARG A C 1
ATOM 1575 O O . ARG A 1 200 ? 2.729 -26.958 -21.784 1.00 94.12 200 ARG A O 1
ATOM 1582 N N . ILE A 1 201 ? 1.332 -25.607 -20.632 1.00 93.62 201 ILE A N 1
ATOM 1583 C CA . ILE A 1 201 ? 0.935 -26.588 -19.610 1.00 93.62 201 ILE A CA 1
ATOM 1584 C C . ILE A 1 201 ? -0.404 -27.277 -19.908 1.00 93.62 201 ILE A C 1
ATOM 1586 O O . ILE A 1 201 ? -0.819 -28.120 -19.123 1.00 93.62 201 ILE A O 1
ATOM 1590 N N . GLY A 1 202 ? -1.040 -26.973 -21.046 1.00 89.12 202 GLY A N 1
ATOM 1591 C CA . GLY A 1 202 ? -2.235 -27.675 -21.524 1.00 89.12 202 GLY A CA 1
ATOM 1592 C C . GLY A 1 202 ? -3.516 -27.348 -20.756 1.00 89.12 202 GLY A C 1
ATOM 1593 O O . GLY A 1 202 ? -4.430 -28.166 -20.728 1.00 89.12 202 GLY A O 1
ATOM 1594 N N . LEU A 1 203 ? -3.583 -26.178 -20.110 1.00 83.19 203 LEU A N 1
ATOM 1595 C CA . LEU A 1 203 ? -4.790 -25.718 -19.410 1.00 83.19 203 LEU A CA 1
ATOM 1596 C C . LEU A 1 203 ? -5.706 -24.842 -20.291 1.00 83.19 203 LEU A C 1
ATOM 1598 O O . LEU A 1 203 ? -6.796 -24.483 -19.839 1.00 83.19 203 LEU A O 1
ATOM 1602 N N . ARG A 1 204 ? -5.287 -24.510 -21.523 1.00 67.44 204 ARG A N 1
ATOM 1603 C CA . ARG A 1 204 ? -6.094 -23.926 -22.610 1.00 67.44 204 ARG A CA 1
ATOM 1604 C C . ARG A 1 204 ? -5.577 -24.360 -23.974 1.00 67.44 204 ARG A C 1
ATOM 1606 O O . ARG A 1 204 ? -4.353 -24.601 -24.073 1.00 67.44 204 ARG A O 1
#

Radius of gyration: 20.61 Å; chains: 1; bounding box: 42×50×46 Å

Secondary structure (DSSP, 8-state):
-EEEESS--S--SEEEE--S-SHHHHIIIIIS-S--SS--EEEE----GGG--TT-SEEEEEEE------TTTS----HHHHHHHHHHHHHHHHHTT---TTTEEEEE---HHHHHHHH--GGG-SSSS---STTTTTSPPP---SSHHHHTS-SSHHHHHHHHHHHHHHHHHHHHHTT-S------TT-HHHHHHHHHHTT--